Protein AF-A0A7J8DX02-F1 (afdb_monomer)

Nearest PDB structures (foldseek):
  1ya9-assembly1_A  TM=1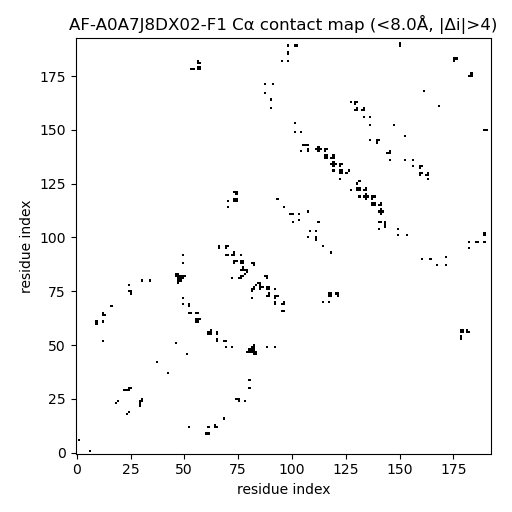.985E-01  e=1.695E+00  Mus musculus

pLDDT: mean 85.39, std 14.59, range [34.56, 98.38]

Sequence (193 aa):
MESDFEFEYLMALRLLNRLLAHMPLDKAENREKLEKLQAQLKWADFAGLQQLLLKGFTSVTTTDLTLQLFSVLTPVSKVAMVDPSQAIGFPLSVLCLLPQLIQHFESPNQFCKDVAERIAQVCLEEKNPKLANLAHVMTLYKTHSYTRDCATWVSVVCRYLHEAYADITLNMVTYLAEVSSAVKSQLYYSFQG

Solvent-accessible surface area (backbone atoms only — not comparable to full-atom values): 10616 Å² total; per-residue (Å²): 127,87,50,70,65,58,56,51,49,44,49,50,52,52,49,50,54,52,45,43,72,76,45,46,69,86,41,68,71,43,41,53,51,50,52,50,50,45,61,73,68,61,60,85,80,70,71,20,51,57,62,63,44,46,64,26,62,71,40,82,91,33,28,65,62,34,52,52,47,42,52,69,40,40,72,42,15,64,39,51,68,37,16,63,81,48,75,54,32,48,66,50,33,52,62,73,45,41,57,61,42,59,78,27,59,96,61,62,48,71,68,46,29,52,41,24,48,43,53,19,51,47,23,60,71,67,78,38,75,50,31,43,53,44,18,50,54,26,50,27,53,51,67,72,66,60,90,67,57,69,64,59,51,52,52,52,50,54,47,32,51,38,73,66,38,58,95,48,41,65,58,52,52,51,52,55,63,71,55,37,70,56,63,52,45,52,49,52,55,62,72,74,112

Secondary structure (DSSP, 8-state):
---HHHHHHHHHHHHHHHHHHHS-TTSHHHHHHHHHHHHHTT-TT---HHHHHGGGGG-HHHHHHHHHHHHHHGGGTTSTTT-TTSSSHHHHHHHHHHHHHHHTTTS--HHHHHHHHHHHHHHHHTT-HHHHHHHHHHHHHHTT---S-HHHHHHHHHHHHHHHSGGGHHHHHHHHHHH-HHHHHHHHHHTT-

Structure (mmCIF, N/CA/C/O backbone):
data_AF-A0A7J8DX02-F1
#
_entry.id   AF-A0A7J8DX02-F1
#
loop_
_atom_site.group_PDB
_atom_site.id
_atom_site.type_symbol
_atom_site.label_atom_id
_atom_site.label_alt_id
_atom_site.label_comp_id
_atom_site.label_asym_id
_atom_site.label_entity_id
_atom_site.label_seq_id
_atom_site.pdbx_PDB_ins_code
_atom_site.Cartn_x
_atom_site.Cartn_y
_atom_site.Cartn_z
_atom_site.occupancy
_atom_site.B_iso_or_equiv
_atom_site.auth_seq_id
_atom_site.auth_comp_id
_atom_site.auth_asym_id
_atom_site.auth_atom_id
_atom_site.pdbx_PDB_model_num
ATOM 1 N N . MET A 1 1 ? 11.126 22.422 19.554 1.00 47.59 1 MET A N 1
ATOM 2 C CA . MET A 1 1 ? 10.124 21.440 19.999 1.00 47.59 1 MET A CA 1
ATOM 3 C C . MET A 1 1 ? 9.832 20.556 18.804 1.00 47.59 1 MET A C 1
ATOM 5 O O . MET A 1 1 ? 9.061 20.972 17.951 1.00 47.59 1 MET A O 1
ATOM 9 N N . GLU A 1 2 ? 10.494 19.402 18.686 1.00 51.69 2 GLU A N 1
ATOM 10 C CA . GLU A 1 2 ? 9.849 18.260 18.017 1.00 51.69 2 GLU A CA 1
ATOM 11 C C . GLU A 1 2 ? 8.532 18.077 18.778 1.00 51.69 2 GLU A C 1
ATOM 13 O O . GLU A 1 2 ? 8.563 17.920 19.997 1.00 51.69 2 GLU A O 1
ATOM 18 N N . SER A 1 3 ? 7.393 18.359 18.141 1.00 60.03 3 SER A N 1
ATOM 19 C CA . SER A 1 3 ? 6.138 18.520 18.884 1.00 60.03 3 SER A CA 1
ATOM 20 C C . SER A 1 3 ? 5.769 17.197 19.551 1.00 60.03 3 SER A C 1
ATOM 22 O O . SER A 1 3 ? 5.875 16.164 18.891 1.00 60.03 3 SER A O 1
ATOM 24 N N . ASP A 1 4 ? 5.297 17.221 20.799 1.00 77.75 4 ASP A N 1
ATOM 25 C CA . ASP A 1 4 ? 4.891 16.022 21.553 1.00 77.75 4 ASP A CA 1
ATOM 26 C C . ASP A 1 4 ? 3.991 15.080 20.721 1.00 77.75 4 ASP A C 1
ATOM 28 O O . ASP A 1 4 ? 4.136 13.860 20.768 1.00 77.75 4 ASP A O 1
ATOM 32 N N . PHE A 1 5 ? 3.161 15.647 19.838 1.00 84.31 5 PHE A N 1
ATOM 33 C CA . PHE A 1 5 ? 2.306 14.918 18.898 1.00 84.31 5 PHE A CA 1
ATOM 34 C C . PHE A 1 5 ? 3.049 14.042 17.878 1.00 84.31 5 PHE A C 1
ATOM 36 O O . PHE A 1 5 ? 2.561 12.970 17.522 1.00 84.31 5 PHE A O 1
ATOM 43 N N . GLU A 1 6 ? 4.210 14.469 17.377 1.00 87.94 6 GLU A N 1
ATOM 44 C CA . GLU A 1 6 ? 5.004 13.684 16.422 1.00 87.94 6 GLU A CA 1
ATOM 45 C C . GLU A 1 6 ? 5.596 12.453 17.108 1.00 87.94 6 GLU A C 1
ATOM 47 O O . GLU A 1 6 ? 5.543 11.344 16.570 1.00 87.94 6 GLU A O 1
ATOM 52 N N . PHE A 1 7 ? 6.105 12.636 18.327 1.00 89.50 7 PHE A N 1
ATOM 53 C CA . PHE A 1 7 ? 6.628 11.541 19.130 1.00 89.50 7 PHE A CA 1
ATOM 54 C C . PHE A 1 7 ? 5.523 10.548 19.513 1.00 89.50 7 PHE A C 1
ATOM 56 O O . PHE A 1 7 ? 5.703 9.339 19.348 1.00 89.50 7 PHE A O 1
ATOM 63 N N . GLU A 1 8 ? 4.366 11.034 19.968 1.00 92.69 8 GLU A N 1
ATOM 64 C CA . GLU A 1 8 ? 3.193 10.201 20.256 1.00 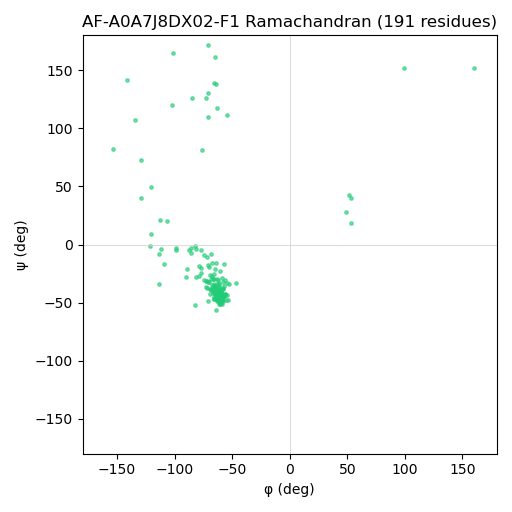92.69 8 GLU A CA 1
ATOM 65 C C . GLU A 1 8 ? 2.743 9.410 19.026 1.00 92.69 8 GLU A C 1
ATOM 67 O O . GLU A 1 8 ? 2.516 8.199 19.111 1.00 92.69 8 GLU A O 1
ATOM 72 N N . TYR A 1 9 ? 2.679 10.062 17.863 1.00 93.31 9 TYR A N 1
ATOM 73 C CA . TYR A 1 9 ? 2.331 9.402 16.612 1.00 93.31 9 TYR A CA 1
ATOM 74 C C . TYR A 1 9 ? 3.366 8.336 16.231 1.00 93.31 9 TYR A C 1
ATOM 76 O O . TYR A 1 9 ? 2.998 7.207 15.906 1.00 93.31 9 TYR A O 1
ATOM 84 N N . LEU A 1 10 ? 4.664 8.626 16.360 1.00 94.06 10 LEU A N 1
ATOM 85 C CA . LEU A 1 10 ? 5.722 7.639 16.144 1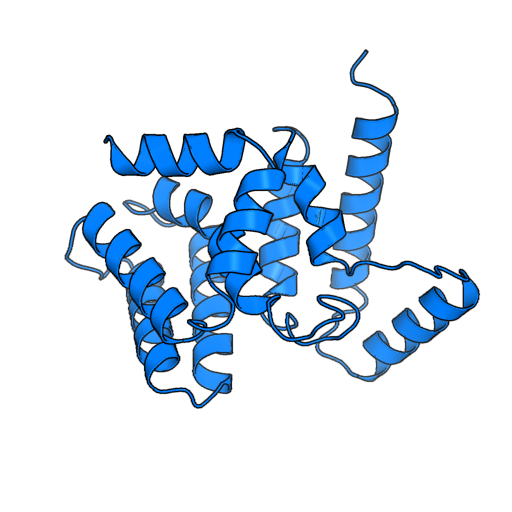.00 94.06 10 LEU A CA 1
ATOM 86 C C . LEU A 1 10 ? 5.595 6.443 17.101 1.00 94.06 10 LEU A C 1
ATOM 88 O O . LEU A 1 10 ? 5.783 5.295 16.685 1.00 94.06 10 LEU A O 1
ATOM 92 N N . MET A 1 11 ? 5.263 6.675 18.374 1.00 94.88 11 MET A N 1
ATOM 93 C CA . MET A 1 11 ? 5.009 5.591 19.328 1.00 94.88 11 MET A CA 1
ATOM 94 C C . MET A 1 11 ? 3.784 4.767 18.926 1.00 94.88 11 MET A C 1
ATOM 96 O O . MET A 1 11 ? 3.845 3.537 18.986 1.00 94.88 11 MET A O 1
ATOM 100 N N . ALA A 1 12 ? 2.715 5.408 18.451 1.00 94.44 12 ALA A N 1
ATOM 101 C CA . ALA A 1 12 ? 1.529 4.725 17.943 1.00 94.44 12 ALA A CA 1
ATOM 102 C C . ALA A 1 12 ? 1.855 3.850 16.721 1.00 94.44 12 ALA A C 1
ATOM 104 O O . ALA A 1 12 ? 1.452 2.686 16.681 1.00 94.44 12 ALA A O 1
ATOM 105 N N . LEU A 1 13 ? 2.660 4.346 15.775 1.00 95.50 13 LEU A N 1
ATOM 106 C CA . LEU A 1 13 ? 3.145 3.554 14.640 1.00 95.50 13 LEU A CA 1
ATOM 107 C C . LEU A 1 13 ? 3.963 2.340 15.102 1.00 95.50 13 LEU A C 1
ATOM 109 O O . LEU A 1 13 ? 3.771 1.230 14.603 1.00 95.50 13 LEU A O 1
ATOM 113 N N . ARG A 1 14 ? 4.864 2.518 16.078 1.00 95.56 14 ARG A N 1
ATOM 114 C CA . ARG A 1 14 ? 5.688 1.418 16.619 1.00 95.56 14 ARG A CA 1
ATOM 115 C C . ARG A 1 14 ? 4.832 0.370 17.314 1.00 95.56 14 ARG A C 1
ATOM 117 O O . ARG A 1 14 ? 5.084 -0.826 17.150 1.00 95.56 14 ARG A O 1
ATOM 124 N N . LEU A 1 15 ? 3.833 0.811 18.074 1.00 95.12 15 LEU A N 1
ATOM 125 C CA . LEU A 1 15 ? 2.876 -0.071 18.726 1.00 95.12 15 LEU A CA 1
ATOM 126 C C . LEU A 1 15 ? 2.076 -0.858 17.689 1.00 95.12 15 LEU A C 1
ATOM 128 O O . LEU A 1 15 ? 2.004 -2.078 17.800 1.00 95.12 15 LEU A O 1
ATOM 132 N N . LEU A 1 16 ? 1.547 -0.189 16.661 1.00 94.44 16 LEU A N 1
ATOM 133 C CA . LEU A 1 16 ? 0.801 -0.835 15.583 1.00 94.44 16 LEU A CA 1
ATOM 134 C C . LEU A 1 16 ? 1.662 -1.860 14.839 1.00 94.44 16 LEU A C 1
ATOM 136 O O . LEU A 1 16 ? 1.211 -2.976 14.601 1.00 94.44 16 LEU A O 1
ATOM 140 N N . ASN A 1 17 ? 2.916 -1.528 14.532 1.00 93.94 17 ASN A N 1
ATOM 141 C CA . ASN A 1 17 ? 3.825 -2.455 13.859 1.00 93.94 17 ASN A CA 1
ATOM 142 C C . ASN A 1 17 ? 4.059 -3.726 14.692 1.00 93.94 17 ASN A C 1
ATOM 144 O O . ASN A 1 17 ? 3.956 -4.843 14.185 1.00 93.94 17 ASN A O 1
ATOM 148 N N . ARG A 1 18 ? 4.291 -3.574 16.004 1.00 94.31 18 ARG A N 1
ATOM 149 C CA . ARG A 1 18 ? 4.405 -4.718 16.926 1.00 94.31 18 ARG A CA 1
ATOM 150 C C . ARG A 1 18 ? 3.098 -5.501 17.032 1.00 94.31 18 ARG A C 1
ATOM 152 O O . ARG A 1 18 ? 3.126 -6.728 17.050 1.00 94.31 18 ARG A O 1
ATOM 159 N N . LEU A 1 19 ? 1.963 -4.809 17.083 1.00 92.38 19 LEU A N 1
ATOM 160 C CA . LEU A 1 19 ? 0.643 -5.426 17.155 1.00 92.38 19 LEU A CA 1
ATOM 161 C C . LEU A 1 19 ? 0.395 -6.326 15.943 1.00 92.38 19 LEU A C 1
ATOM 163 O O . LEU A 1 19 ? 0.015 -7.477 16.121 1.00 92.38 19 LEU A O 1
ATOM 167 N N . LEU A 1 20 ? 0.670 -5.835 14.732 1.00 91.44 20 LEU A N 1
ATOM 168 C CA . LEU A 1 20 ? 0.497 -6.588 13.487 1.00 91.44 20 LEU A CA 1
ATOM 169 C C . LEU A 1 20 ? 1.468 -7.771 13.373 1.00 91.44 20 LEU A C 1
ATOM 171 O O . LEU A 1 20 ? 1.109 -8.792 12.791 1.00 91.44 20 LEU A O 1
ATOM 175 N N . ALA A 1 21 ? 2.662 -7.678 13.967 1.00 91.38 21 ALA A N 1
ATOM 176 C CA . ALA A 1 21 ? 3.594 -8.802 14.042 1.00 91.38 21 ALA A CA 1
ATOM 177 C C . ALA A 1 21 ? 3.073 -9.946 14.937 1.00 91.38 21 ALA A C 1
ATOM 179 O O . ALA A 1 21 ? 3.306 -11.117 14.640 1.00 91.38 21 ALA A O 1
ATOM 180 N N . HIS A 1 22 ? 2.348 -9.627 16.015 1.00 90.50 22 HIS A N 1
ATOM 181 C CA . HIS A 1 22 ? 1.770 -10.624 16.927 1.00 90.50 22 HIS A CA 1
ATOM 182 C C . HIS A 1 22 ? 0.351 -11.067 16.538 1.00 90.50 22 HIS A C 1
ATOM 184 O O . HIS A 1 22 ? -0.046 -12.195 16.831 1.00 90.50 22 HIS A O 1
ATOM 190 N N . MET A 1 23 ? -0.411 -10.198 15.876 1.00 89.44 23 MET A N 1
ATOM 191 C CA . MET A 1 23 ? -1.784 -10.427 15.430 1.00 89.44 23 MET A CA 1
ATOM 192 C C . MET A 1 23 ? -1.926 -10.072 13.945 1.00 89.44 23 MET A C 1
ATOM 194 O O . MET A 1 23 ? -2.531 -9.053 13.605 1.00 89.44 23 MET A O 1
ATOM 198 N N . PRO A 1 24 ? -1.375 -10.899 13.042 1.00 89.19 24 PRO A N 1
ATOM 199 C CA . PRO A 1 24 ? -1.462 -10.635 11.614 1.00 89.19 24 PRO A CA 1
ATOM 200 C C . PRO A 1 24 ? -2.923 -10.722 11.143 1.00 89.19 24 PRO A C 1
ATOM 202 O O . PRO A 1 24 ? -3.696 -11.569 11.605 1.00 89.19 24 PRO A O 1
ATOM 205 N N . LEU A 1 25 ? -3.311 -9.797 10.260 1.00 88.50 25 LEU A N 1
ATOM 206 C CA . LEU A 1 25 ? -4.702 -9.601 9.820 1.00 88.50 25 LEU A CA 1
ATOM 207 C C . LEU A 1 25 ? -5.149 -10.578 8.726 1.00 88.50 25 LEU A C 1
ATOM 209 O O . LEU A 1 25 ? -6.313 -10.568 8.328 1.00 88.50 25 LEU A O 1
ATOM 213 N N . ASP A 1 26 ? -4.251 -11.427 8.240 1.00 86.25 26 ASP A N 1
ATOM 214 C CA . ASP A 1 26 ? -4.547 -12.527 7.319 1.00 86.25 26 ASP A CA 1
ATOM 215 C C . ASP A 1 26 ? -5.437 -13.596 7.985 1.00 86.25 26 ASP A C 1
ATOM 217 O O . ASP A 1 26 ? -6.295 -14.202 7.334 1.00 86.25 26 ASP A O 1
ATOM 221 N N . LYS A 1 27 ? -5.332 -13.753 9.309 1.00 88.88 27 LYS A N 1
ATOM 222 C CA . LYS A 1 27 ? -6.149 -14.667 10.118 1.00 88.88 27 LYS A CA 1
ATOM 223 C C . LYS A 1 27 ? -7.481 -14.038 10.535 1.00 88.88 27 LYS A C 1
ATOM 225 O O . LYS A 1 27 ? -7.510 -12.998 11.189 1.00 88.88 27 LYS A O 1
ATOM 230 N N . ALA A 1 28 ? -8.588 -14.727 10.243 1.00 87.44 28 ALA A N 1
ATOM 231 C CA . ALA A 1 28 ? -9.944 -14.288 10.600 1.00 87.44 28 ALA A CA 1
ATOM 232 C C . ALA A 1 28 ? -10.127 -14.027 12.103 1.00 87.44 28 ALA A C 1
ATOM 234 O O . ALA A 1 28 ? -10.659 -12.990 12.481 1.00 87.44 28 ALA A O 1
ATOM 235 N N . GLU A 1 29 ? -9.596 -14.910 12.953 1.00 89.88 29 GLU A N 1
ATOM 236 C CA . GLU A 1 29 ? -9.684 -14.780 14.414 1.00 89.88 29 GLU A CA 1
ATOM 237 C C . GLU A 1 29 ? -9.067 -13.465 14.929 1.00 89.88 29 GLU A C 1
ATOM 239 O O . GLU A 1 29 ? -9.596 -12.831 15.841 1.00 89.88 29 GLU A O 1
ATOM 244 N N . ASN A 1 30 ? -7.956 -13.024 14.329 1.00 91.12 30 ASN A N 1
ATOM 245 C CA . ASN A 1 30 ? -7.297 -11.776 14.710 1.00 91.12 30 ASN A CA 1
ATOM 246 C C . ASN A 1 30 ? -8.104 -10.553 14.265 1.00 91.12 30 ASN A C 1
ATOM 248 O O . ASN A 1 30 ? -8.182 -9.576 15.010 1.00 91.12 30 ASN A O 1
ATOM 252 N N . ARG A 1 31 ? -8.738 -10.622 13.085 1.00 88.00 31 ARG A N 1
ATOM 253 C CA . ARG A 1 31 ? -9.642 -9.568 12.601 1.00 88.00 31 ARG A CA 1
ATOM 254 C C . ARG A 1 31 ? -10.824 -9.388 13.549 1.00 88.00 31 ARG A C 1
ATOM 256 O O . ARG A 1 31 ? -11.045 -8.278 14.017 1.00 88.00 31 ARG A O 1
ATOM 263 N N . GLU A 1 32 ? -11.485 -10.477 13.938 1.00 88.12 32 GLU A N 1
ATOM 264 C CA . GLU A 1 32 ? -12.611 -10.424 14.882 1.00 88.12 32 GLU A CA 1
ATOM 265 C C . GLU A 1 32 ? -12.213 -9.852 16.250 1.00 88.12 32 GLU A C 1
ATOM 267 O O . GLU A 1 32 ? -12.970 -9.095 16.862 1.00 88.12 32 GLU A O 1
ATOM 272 N N . LYS A 1 33 ? -11.023 -10.203 16.761 1.00 87.94 33 LYS A N 1
ATOM 273 C CA . LYS A 1 33 ? -10.507 -9.636 18.020 1.00 87.94 33 LYS A CA 1
ATOM 274 C C . LYS A 1 33 ? -10.329 -8.125 17.915 1.00 87.94 33 LYS A C 1
ATOM 276 O O . LYS A 1 33 ? -10.708 -7.408 18.838 1.00 87.94 33 LYS A O 1
ATOM 281 N N . LEU A 1 34 ? -9.774 -7.645 16.806 1.00 85.38 34 LEU A N 1
ATOM 282 C CA . LEU A 1 34 ? -9.531 -6.220 16.602 1.00 85.38 34 LEU A CA 1
ATOM 283 C C . LEU A 1 34 ? -10.823 -5.439 16.343 1.00 85.38 34 LEU A C 1
ATOM 285 O O . LEU A 1 34 ? -10.983 -4.357 16.901 1.00 85.38 34 LEU A O 1
ATOM 289 N N . GLU A 1 35 ? -11.785 -6.012 15.624 1.00 84.62 35 GLU A N 1
ATOM 290 C CA . GLU A 1 35 ? -13.126 -5.434 15.456 1.00 84.62 35 GLU A CA 1
ATOM 291 C C . GLU A 1 35 ? -13.862 -5.313 16.801 1.00 84.62 35 GLU A C 1
ATOM 293 O O . GLU A 1 35 ? -14.444 -4.271 17.109 1.00 84.62 35 GLU A O 1
ATOM 298 N N . LYS A 1 36 ? -13.778 -6.337 17.663 1.00 86.88 36 LYS A N 1
ATOM 299 C CA . LYS A 1 36 ? -14.324 -6.271 19.031 1.00 86.88 36 LYS A CA 1
ATOM 300 C C . LYS A 1 36 ? -13.655 -5.177 19.860 1.00 86.88 36 LYS A C 1
ATOM 302 O O . LYS A 1 36 ? -14.351 -4.455 20.572 1.00 86.88 36 LYS A O 1
ATOM 307 N N . LEU A 1 37 ? -12.331 -5.038 19.769 1.00 86.25 37 LEU A N 1
ATOM 308 C CA . LEU A 1 37 ? -11.599 -3.966 20.449 1.00 86.25 37 LEU A CA 1
ATOM 309 C C . LEU A 1 37 ? -12.023 -2.587 19.934 1.00 86.25 37 LEU A C 1
ATOM 311 O O . LEU A 1 37 ? -12.320 -1.708 20.738 1.00 86.25 37 LEU A O 1
ATOM 315 N N . GLN A 1 38 ? -12.132 -2.403 18.618 1.00 83.25 38 GLN A N 1
ATOM 316 C CA . GLN A 1 38 ? -12.618 -1.160 18.014 1.00 83.25 38 GLN A CA 1
ATOM 317 C C . GLN A 1 38 ? -14.026 -0.803 18.517 1.00 83.25 38 GLN A C 1
ATOM 319 O O . GLN A 1 38 ? -14.275 0.345 18.897 1.00 83.25 38 GLN A O 1
ATOM 324 N N . ALA A 1 39 ? -14.932 -1.784 18.583 1.00 84.88 39 ALA A N 1
ATOM 325 C CA . ALA A 1 39 ? -16.283 -1.593 19.104 1.00 84.88 39 ALA A CA 1
ATOM 326 C C . ALA A 1 39 ? -16.284 -1.206 20.596 1.00 84.88 39 ALA A C 1
ATOM 328 O O . ALA A 1 39 ? -17.028 -0.312 21.003 1.00 84.88 39 ALA A O 1
ATOM 329 N N . GLN A 1 40 ? -15.422 -1.825 21.411 1.00 88.12 40 GLN A N 1
ATOM 330 C CA . GLN A 1 40 ? -15.266 -1.491 22.834 1.00 88.12 40 GLN A CA 1
ATOM 331 C C . GLN A 1 40 ? -14.708 -0.080 23.051 1.00 88.12 40 GLN A C 1
ATOM 333 O O . GLN A 1 40 ? -15.132 0.609 23.980 1.00 88.12 40 GLN A O 1
ATOM 338 N N . LEU A 1 41 ? -13.803 0.364 22.177 1.00 85.75 41 LEU A N 1
ATOM 339 C CA . LEU A 1 41 ? -13.243 1.717 22.188 1.00 85.75 41 LEU A CA 1
ATOM 340 C C . LEU A 1 41 ? -14.251 2.789 21.741 1.00 85.75 41 LEU A C 1
ATOM 342 O O . LEU A 1 41 ? -13.979 3.973 21.919 1.00 85.75 41 LEU A O 1
ATOM 346 N N . LYS A 1 42 ? -15.410 2.396 21.187 1.00 83.50 42 LYS A N 1
ATOM 347 C CA . LYS A 1 42 ? -16.449 3.300 20.660 1.00 83.50 42 LYS A CA 1
ATOM 348 C C . LYS A 1 42 ? -15.898 4.304 19.643 1.00 83.50 42 LYS A C 1
ATOM 350 O O . LYS A 1 42 ? -16.286 5.472 19.631 1.00 83.50 42 LYS A O 1
ATOM 355 N N . TRP A 1 43 ? -14.994 3.848 18.780 1.00 82.25 43 TRP A N 1
ATOM 356 C CA . TRP A 1 43 ? -14.398 4.683 17.741 1.00 82.25 43 TRP A CA 1
ATOM 357 C C . TRP A 1 43 ? -15.394 4.889 16.587 1.00 82.25 43 TRP A C 1
ATOM 359 O O . TRP A 1 43 ? -15.350 4.179 15.585 1.00 82.25 43 TRP A O 1
ATOM 369 N N . ALA A 1 44 ? -16.322 5.834 16.769 1.00 71.88 44 ALA A N 1
ATOM 370 C CA . ALA A 1 44 ? -17.478 6.039 15.889 1.00 71.88 44 ALA A CA 1
ATOM 371 C C . ALA A 1 44 ? -17.105 6.411 14.440 1.00 71.88 44 ALA A C 1
ATOM 373 O O . ALA A 1 44 ? -17.795 5.987 13.521 1.00 71.88 44 ALA A O 1
ATOM 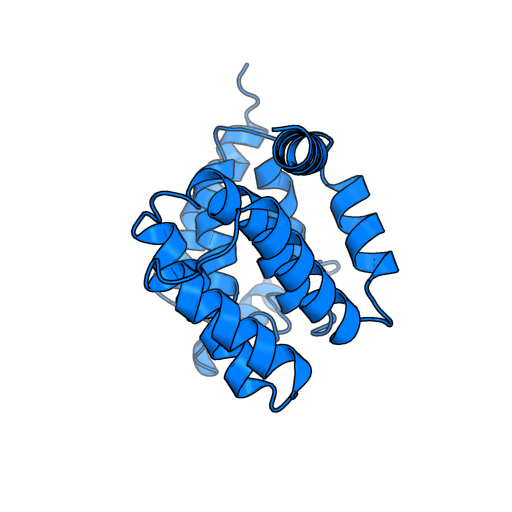374 N N . ASP A 1 45 ? -15.976 7.101 14.240 1.00 82.00 45 ASP A N 1
ATOM 375 C CA . ASP A 1 45 ? -15.518 7.594 12.931 1.00 82.00 45 ASP A CA 1
ATOM 376 C C . ASP A 1 45 ? -14.145 7.022 12.547 1.00 82.00 45 ASP A C 1
ATOM 378 O O . ASP A 1 45 ? -13.195 7.739 12.216 1.00 82.00 45 ASP A O 1
ATOM 382 N N . PHE A 1 46 ? -13.988 5.705 12.662 1.00 86.38 46 PHE A N 1
ATOM 383 C CA . PHE A 1 46 ? -12.744 5.054 12.268 1.00 86.38 46 PHE A CA 1
ATOM 384 C C . PHE A 1 46 ? -12.579 5.051 10.740 1.00 86.38 46 PHE A C 1
ATOM 386 O O . PHE A 1 46 ? -13.255 4.314 10.027 1.00 86.38 46 PHE A O 1
ATOM 393 N N . ALA A 1 47 ? -11.635 5.851 10.244 1.00 85.69 47 ALA A N 1
ATOM 394 C CA . ALA A 1 47 ? -11.369 6.015 8.813 1.00 85.69 47 ALA A CA 1
ATOM 395 C C . ALA A 1 47 ? -10.586 4.853 8.162 1.00 85.69 47 ALA A C 1
ATOM 397 O O . ALA A 1 47 ? -10.377 4.868 6.951 1.00 85.69 47 ALA A O 1
ATOM 398 N N . GLY A 1 48 ? -10.137 3.859 8.938 1.00 90.50 48 GLY A N 1
ATOM 399 C CA . GLY A 1 48 ? -9.248 2.794 8.462 1.00 90.50 48 GLY A CA 1
ATOM 400 C C . GLY A 1 48 ? -7.783 3.020 8.821 1.00 90.50 48 GLY A C 1
ATOM 401 O O . GLY A 1 48 ? -7.321 4.158 8.943 1.00 90.50 48 GLY A O 1
ATOM 402 N N . LEU A 1 49 ? -7.023 1.930 8.962 1.00 92.06 49 LEU A N 1
ATOM 403 C CA . LEU A 1 49 ? -5.592 2.009 9.273 1.00 92.06 49 LEU A CA 1
ATOM 404 C C . LEU A 1 49 ? -4.820 2.776 8.197 1.00 92.06 49 LEU A C 1
ATOM 406 O O . LEU A 1 49 ? -4.020 3.640 8.542 1.00 92.06 49 LEU A O 1
ATOM 410 N N . GLN A 1 50 ? -5.064 2.512 6.910 1.00 91.06 50 GLN A N 1
ATOM 411 C CA . GLN A 1 50 ? -4.310 3.175 5.842 1.00 91.06 50 GLN A CA 1
ATOM 412 C C . GLN A 1 50 ? -4.515 4.689 5.850 1.00 91.06 50 GLN A C 1
ATOM 414 O O . GLN A 1 50 ? -3.536 5.418 5.753 1.00 91.06 50 GLN A O 1
ATOM 419 N N . GLN A 1 51 ? -5.749 5.162 6.045 1.00 88.69 51 GLN A N 1
ATOM 420 C CA . GLN A 1 51 ? -6.046 6.596 6.119 1.00 88.69 51 GLN A CA 1
ATOM 421 C C . GLN A 1 51 ? -5.327 7.274 7.290 1.00 88.69 51 GLN A C 1
ATOM 423 O O . GLN A 1 51 ? -4.763 8.356 7.135 1.00 88.69 51 GLN A O 1
ATOM 428 N N . LEU A 1 52 ? -5.280 6.621 8.455 1.00 90.56 52 LEU A N 1
ATOM 429 C CA . LEU A 1 52 ? -4.542 7.141 9.608 1.00 90.56 52 LEU A CA 1
ATOM 430 C C . LEU A 1 52 ? -3.035 7.210 9.336 1.00 90.56 52 LEU A C 1
ATOM 432 O O . LEU A 1 52 ? -2.402 8.199 9.703 1.00 90.56 52 LEU A O 1
ATOM 436 N N . LEU A 1 53 ? -2.484 6.195 8.661 1.00 92.50 53 LEU A N 1
ATOM 437 C CA . LEU A 1 53 ? -1.058 6.091 8.351 1.00 92.50 53 LEU A CA 1
ATOM 438 C C . LEU A 1 53 ? -0.557 7.163 7.384 1.00 92.50 53 LEU A C 1
ATOM 440 O O . LEU A 1 53 ? 0.622 7.504 7.441 1.00 92.50 53 LEU A O 1
ATOM 444 N N . LEU A 1 54 ? -1.419 7.728 6.535 1.00 89.38 54 LEU A N 1
ATOM 445 C CA . LEU A 1 54 ? -1.025 8.748 5.555 1.00 89.38 54 LEU A CA 1
ATOM 446 C C . LEU A 1 54 ? -0.354 9.967 6.205 1.00 89.38 54 LEU A C 1
ATOM 448 O O . LEU A 1 54 ? 0.560 10.549 5.622 1.00 89.38 54 LEU A O 1
ATOM 452 N N . LYS A 1 55 ? -0.724 10.299 7.449 1.00 87.81 55 LYS A N 1
ATOM 453 C CA . LYS A 1 55 ? -0.073 11.363 8.231 1.00 87.81 55 LYS A CA 1
ATOM 454 C C . LYS A 1 55 ? 1.413 11.101 8.480 1.00 87.81 55 LYS A C 1
ATOM 456 O O . LYS A 1 55 ? 2.163 12.041 8.690 1.00 87.81 55 LYS A O 1
ATOM 461 N N . GLY A 1 56 ? 1.861 9.851 8.426 1.00 89.00 56 GLY A N 1
ATOM 462 C CA . GLY A 1 56 ? 3.265 9.496 8.617 1.00 89.00 56 GLY A CA 1
ATOM 463 C C . GLY A 1 56 ? 4.174 9.833 7.438 1.00 89.00 56 GLY A C 1
ATOM 464 O O . GLY A 1 56 ? 5.389 9.773 7.579 1.00 89.00 56 GLY A O 1
ATOM 465 N N . PHE A 1 57 ? 3.616 10.243 6.297 1.00 87.69 57 PHE A N 1
ATOM 466 C CA . PHE A 1 57 ? 4.396 10.771 5.174 1.00 87.69 57 PHE A CA 1
ATOM 467 C C . PHE A 1 57 ? 4.688 12.273 5.286 1.00 87.69 57 PHE A C 1
ATOM 469 O O . PHE A 1 57 ? 5.369 12.831 4.427 1.00 87.69 57 PHE A O 1
ATOM 476 N N . THR A 1 58 ? 4.183 12.962 6.317 1.00 84.88 58 THR A N 1
ATOM 477 C CA . THR A 1 58 ? 4.436 14.401 6.506 1.00 84.88 58 THR A CA 1
ATOM 478 C C . THR A 1 58 ? 5.737 14.693 7.250 1.00 84.88 58 THR A C 1
ATOM 480 O O . THR A 1 58 ? 6.132 15.855 7.331 1.00 84.88 58 THR A O 1
ATOM 483 N N . SER A 1 59 ? 6.420 13.664 7.765 1.00 85.06 59 SER A N 1
ATOM 484 C CA . SER A 1 59 ? 7.701 13.802 8.452 1.00 85.06 59 SER A CA 1
ATOM 485 C C . SER A 1 59 ? 8.668 12.669 8.122 1.00 85.06 59 SER A C 1
ATOM 487 O O . SER A 1 59 ? 8.300 11.494 8.064 1.00 85.06 59 SER A O 1
ATOM 489 N N . VAL A 1 60 ? 9.946 13.018 7.985 1.00 86.12 60 VAL A N 1
ATOM 490 C CA . VAL A 1 60 ? 11.043 12.069 7.749 1.00 86.12 60 VAL A CA 1
ATOM 491 C C . VAL A 1 60 ? 11.174 11.069 8.905 1.00 86.12 60 VAL A C 1
ATOM 493 O O . VAL A 1 60 ? 11.484 9.905 8.674 1.00 86.12 60 VAL A O 1
ATOM 496 N N . THR A 1 61 ? 10.876 11.480 10.143 1.00 88.88 61 THR A N 1
ATOM 497 C CA . THR A 1 61 ? 11.013 10.632 11.344 1.00 88.88 61 THR A CA 1
ATOM 498 C C . THR A 1 61 ? 10.026 9.461 11.369 1.00 88.88 61 THR A C 1
ATOM 500 O O . THR A 1 61 ? 10.295 8.425 11.982 1.00 88.88 61 THR A O 1
ATOM 503 N N . THR A 1 62 ? 8.876 9.615 10.708 1.00 92.38 62 THR A N 1
ATOM 504 C CA . THR A 1 62 ? 7.773 8.643 10.707 1.00 92.38 62 THR A CA 1
ATOM 505 C C . THR A 1 62 ? 7.613 7.929 9.366 1.00 92.38 62 THR A C 1
ATOM 507 O O . THR A 1 62 ? 7.015 6.848 9.327 1.00 92.38 62 THR A O 1
ATOM 510 N N . THR A 1 63 ? 8.199 8.464 8.290 1.00 91.25 63 THR A N 1
ATOM 511 C CA . THR A 1 63 ? 8.069 7.943 6.920 1.00 91.25 63 THR A CA 1
ATOM 512 C C . THR A 1 63 ? 8.527 6.489 6.798 1.00 91.25 63 THR A C 1
ATOM 514 O O . THR A 1 63 ? 7.769 5.667 6.287 1.00 91.25 63 THR A O 1
ATOM 517 N N . ASP A 1 64 ? 9.700 6.122 7.322 1.00 93.06 64 ASP A N 1
ATOM 518 C CA . ASP A 1 64 ? 10.232 4.754 7.181 1.00 93.06 64 ASP A CA 1
ATOM 519 C C . ASP A 1 64 ? 9.307 3.698 7.798 1.00 93.06 64 ASP A C 1
ATOM 521 O O . ASP A 1 64 ? 9.011 2.663 7.198 1.00 93.06 64 ASP A O 1
ATOM 525 N N . LEU A 1 65 ? 8.803 3.971 9.003 1.00 95.38 65 LEU A N 1
ATOM 526 C CA . LEU A 1 65 ? 7.897 3.057 9.692 1.00 95.38 65 LEU A CA 1
ATOM 527 C C . LEU A 1 65 ? 6.516 3.023 9.025 1.00 95.38 65 LEU A C 1
ATOM 529 O O . LEU A 1 65 ? 5.867 1.979 8.988 1.00 95.38 65 LEU A O 1
ATOM 533 N N . THR A 1 66 ? 6.091 4.147 8.454 1.00 95.88 66 THR A N 1
ATOM 534 C CA . THR A 1 66 ? 4.861 4.242 7.665 1.00 95.88 66 THR A CA 1
ATOM 535 C C . THR A 1 66 ? 4.959 3.386 6.403 1.00 95.88 66 THR A C 1
ATOM 537 O O . THR A 1 66 ? 4.066 2.578 6.153 1.00 95.88 66 THR A O 1
ATOM 540 N N . LEU A 1 67 ? 6.072 3.459 5.664 1.00 95.12 67 LEU A N 1
ATOM 541 C CA . LEU A 1 67 ? 6.347 2.596 4.509 1.00 95.12 67 LEU A CA 1
ATOM 542 C C . LEU A 1 67 ? 6.315 1.109 4.893 1.00 95.12 67 LEU A C 1
ATOM 544 O O . LEU A 1 67 ? 5.698 0.301 4.195 1.00 95.12 67 LEU A O 1
ATOM 548 N N . GLN A 1 68 ? 6.924 0.738 6.023 1.00 96.19 68 GLN A N 1
ATOM 549 C CA . GLN A 1 68 ? 6.876 -0.639 6.527 1.00 96.19 68 GLN A CA 1
ATOM 550 C C . GLN A 1 68 ? 5.445 -1.106 6.805 1.00 96.19 68 GLN A C 1
ATOM 552 O O . GLN A 1 68 ? 5.063 -2.200 6.388 1.00 96.19 68 GLN A O 1
ATOM 557 N N . LEU A 1 69 ? 4.636 -0.272 7.457 1.00 96.50 69 LEU A N 1
ATOM 558 C CA . LEU A 1 69 ? 3.241 -0.587 7.753 1.00 96.50 69 LEU A CA 1
ATOM 559 C C . LEU A 1 69 ? 2.402 -0.716 6.477 1.00 96.50 69 LEU A C 1
ATOM 561 O O . LEU A 1 69 ? 1.649 -1.680 6.354 1.00 96.50 69 LEU A O 1
ATOM 565 N N . PHE A 1 70 ? 2.576 0.168 5.491 1.00 95.56 70 PHE A N 1
ATOM 566 C CA . PHE A 1 70 ? 1.917 0.033 4.186 1.00 95.56 70 PHE A CA 1
ATOM 567 C C . PHE A 1 70 ? 2.314 -1.264 3.470 1.00 95.56 70 PHE A C 1
ATOM 569 O O . PHE A 1 70 ? 1.447 -1.957 2.933 1.00 95.56 70 PHE A O 1
ATOM 576 N N . SER A 1 71 ? 3.593 -1.651 3.513 1.00 96.06 71 SER A N 1
ATOM 577 C CA . SER A 1 71 ? 4.056 -2.940 2.978 1.00 96.06 71 SER A CA 1
ATOM 578 C C . SER A 1 71 ? 3.368 -4.122 3.674 1.00 96.06 71 SER A C 1
ATOM 580 O O . SER A 1 71 ? 2.819 -5.008 3.014 1.00 96.06 71 SER A O 1
ATOM 582 N N . VAL A 1 72 ? 3.307 -4.114 5.011 1.00 95.00 72 VAL A N 1
ATOM 583 C CA . VAL A 1 72 ? 2.653 -5.171 5.804 1.00 95.00 72 VAL A CA 1
ATOM 584 C C . VAL A 1 72 ? 1.152 -5.256 5.538 1.00 95.00 72 VAL A C 1
ATOM 586 O O . VAL A 1 72 ? 0.617 -6.360 5.456 1.00 95.00 72 VAL A O 1
ATOM 589 N N . LEU A 1 73 ? 0.486 -4.117 5.366 1.00 95.12 73 LEU A N 1
ATOM 590 C CA . LEU A 1 73 ? -0.955 -4.036 5.136 1.00 95.12 73 LEU A CA 1
ATOM 591 C C . LEU A 1 73 ? -1.373 -4.344 3.692 1.00 95.12 73 LEU A C 1
ATOM 593 O O . LEU A 1 73 ? -2.533 -4.671 3.462 1.00 95.12 73 LEU A O 1
ATOM 597 N N . THR A 1 74 ? -0.458 -4.281 2.722 1.00 95.44 74 THR A N 1
ATOM 598 C CA . THR A 1 74 ? -0.777 -4.470 1.293 1.00 95.44 74 THR A CA 1
ATOM 599 C C . THR A 1 74 ? -1.518 -5.789 0.997 1.00 95.44 74 THR A C 1
ATOM 601 O O . THR A 1 74 ? -2.574 -5.721 0.362 1.00 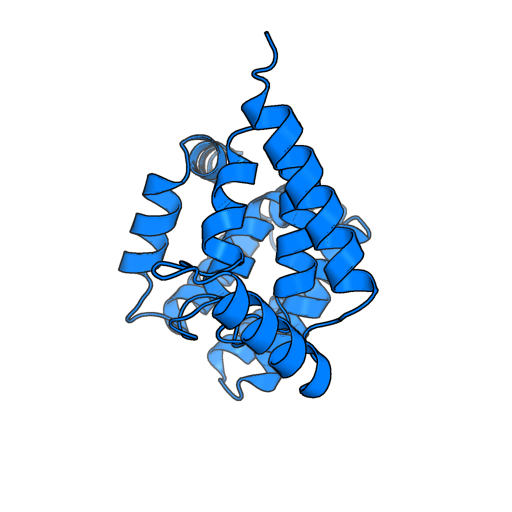95.44 74 THR A O 1
ATOM 604 N N . PRO A 1 75 ? -1.078 -6.964 1.502 1.00 94.12 75 PRO A N 1
ATOM 605 C CA . PRO A 1 75 ? -1.779 -8.238 1.289 1.00 94.12 75 PRO A CA 1
ATOM 606 C C . PRO A 1 75 ? -3.174 -8.318 1.920 1.00 94.12 75 PRO A C 1
ATOM 608 O O . PRO A 1 75 ? -3.998 -9.128 1.517 1.00 94.12 75 PRO A O 1
ATOM 611 N N . VAL A 1 76 ? -3.449 -7.481 2.918 1.00 93.50 76 VAL A N 1
ATOM 612 C CA . VAL A 1 76 ? -4.708 -7.462 3.682 1.00 93.50 76 VAL A CA 1
ATOM 613 C C . VAL A 1 76 ? -5.505 -6.184 3.420 1.00 93.50 76 VAL A C 1
ATOM 615 O O . VAL A 1 76 ? -6.374 -5.809 4.201 1.00 93.50 76 VAL A O 1
ATOM 618 N N . SER A 1 77 ? -5.230 -5.514 2.304 1.00 91.25 77 SER A N 1
ATOM 619 C CA . SER A 1 77 ? -5.808 -4.214 1.950 1.00 91.25 77 SER A CA 1
ATOM 620 C C . SER A 1 77 ? -7.327 -4.220 1.738 1.00 91.25 77 SER A C 1
ATOM 622 O O . SER A 1 77 ? -7.947 -3.165 1.780 1.00 91.25 77 SER A O 1
ATOM 624 N N . LYS A 1 78 ? -7.941 -5.399 1.570 1.00 87.94 78 LYS A N 1
ATOM 625 C CA . LYS A 1 78 ? -9.401 -5.589 1.507 1.00 87.94 78 LYS A CA 1
ATOM 626 C C . LYS A 1 78 ? -10.076 -5.797 2.863 1.00 87.94 78 LYS A C 1
ATOM 628 O O . LYS A 1 78 ? -11.293 -5.934 2.933 1.00 87.94 78 LYS A O 1
ATOM 633 N N . VAL A 1 79 ? -9.313 -5.878 3.950 1.00 90.75 79 VAL A N 1
ATOM 634 C CA . VAL A 1 79 ? -9.885 -6.001 5.293 1.00 90.75 79 VAL A CA 1
ATOM 635 C C . VAL A 1 79 ? -10.529 -4.668 5.676 1.00 90.75 79 VAL A C 1
ATOM 637 O O . VAL A 1 79 ? -9.871 -3.636 5.596 1.00 90.75 79 VAL A O 1
ATOM 640 N N . ALA A 1 80 ? -11.780 -4.690 6.155 1.00 87.75 80 ALA A N 1
ATOM 641 C CA . ALA A 1 80 ? -12.540 -3.489 6.533 1.00 87.75 80 ALA A CA 1
ATOM 642 C C . ALA A 1 80 ? -11.794 -2.575 7.521 1.00 87.75 80 ALA A C 1
ATOM 644 O O . ALA A 1 80 ? -11.899 -1.356 7.470 1.00 87.75 80 ALA A O 1
ATOM 645 N N . MET A 1 81 ? -11.004 -3.161 8.422 1.00 88.56 81 MET A N 1
ATOM 646 C CA . MET A 1 81 ? -10.190 -2.391 9.361 1.00 88.56 81 MET A CA 1
ATOM 647 C C . MET A 1 81 ? -9.024 -1.645 8.684 1.00 88.56 81 MET A C 1
ATOM 649 O O . MET A 1 81 ? -8.549 -0.628 9.186 1.00 88.56 81 MET A O 1
ATOM 653 N N . VAL A 1 82 ? -8.536 -2.146 7.551 1.00 91.31 82 VAL A N 1
ATOM 654 C CA . VAL A 1 82 ? -7.460 -1.519 6.773 1.00 91.31 82 VAL A CA 1
ATOM 655 C C . VAL A 1 82 ? -8.030 -0.412 5.892 1.00 91.31 82 VAL A C 1
ATOM 657 O O . VAL A 1 82 ? -7.573 0.729 5.987 1.00 91.31 82 VAL A O 1
ATOM 660 N N . ASP A 1 83 ? -9.063 -0.751 5.122 1.00 89.56 83 ASP A N 1
ATOM 661 C CA . ASP A 1 83 ? -9.866 0.152 4.300 1.00 89.56 83 ASP A CA 1
ATOM 662 C C . ASP A 1 83 ? -11.360 -0.174 4.506 1.00 89.56 83 ASP A C 1
ATOM 664 O O . ASP A 1 83 ? -11.834 -1.195 3.998 1.00 89.56 83 ASP A O 1
ATOM 668 N N . PRO A 1 84 ? -12.125 0.678 5.215 1.00 86.94 84 PRO A N 1
ATOM 669 C CA . PRO A 1 84 ? -13.554 0.469 5.441 1.00 86.94 84 PRO A CA 1
ATOM 670 C C . PRO A 1 84 ? -14.375 0.385 4.153 1.00 86.94 84 PRO A C 1
ATOM 672 O O . PRO A 1 84 ? -15.397 -0.299 4.130 1.00 86.94 84 PRO A O 1
ATOM 675 N N . SER A 1 85 ? -13.928 1.045 3.078 1.00 85.62 85 SER A N 1
ATOM 676 C CA . SER A 1 85 ? -14.583 0.971 1.767 1.00 85.62 85 SER A CA 1
ATOM 677 C C . SER A 1 85 ? -14.269 -0.326 1.017 1.00 85.62 85 SER A C 1
ATOM 679 O O . SER A 1 85 ? -15.005 -0.697 0.106 1.00 85.62 85 SER A O 1
ATOM 681 N N . GLN A 1 86 ? -13.173 -0.999 1.392 1.00 86.19 86 GLN A N 1
ATOM 682 C CA . GLN A 1 86 ? -12.600 -2.185 0.741 1.00 86.19 86 GLN A CA 1
ATOM 683 C C . GLN A 1 86 ? -12.335 -2.013 -0.765 1.00 86.19 86 GLN A C 1
ATOM 685 O O . GLN A 1 86 ? -12.195 -2.998 -1.494 1.00 86.19 86 GLN A O 1
ATOM 690 N N . ALA A 1 87 ? -12.278 -0.770 -1.242 1.00 83.75 87 ALA A N 1
ATOM 691 C CA . ALA A 1 87 ? -12.253 -0.440 -2.659 1.00 83.75 87 ALA A CA 1
ATOM 692 C C . ALA A 1 87 ? -10.925 0.192 -3.088 1.00 83.75 87 ALA A C 1
ATOM 694 O O . ALA A 1 87 ? -10.471 -0.037 -4.211 1.00 83.75 87 ALA A O 1
ATOM 695 N N . ILE A 1 88 ? -10.288 0.973 -2.211 1.00 85.88 88 ILE A N 1
ATOM 696 C CA . ILE A 1 88 ? -9.096 1.764 -2.548 1.00 85.88 88 ILE A CA 1
ATOM 697 C C . ILE A 1 88 ? -7.833 1.299 -1.841 1.00 85.88 88 ILE A C 1
ATOM 699 O O . ILE A 1 88 ? -6.751 1.777 -2.179 1.00 85.88 88 ILE A O 1
ATOM 703 N N . GLY A 1 89 ? -7.935 0.372 -0.891 1.00 90.06 89 GLY A N 1
ATOM 704 C CA . GLY A 1 89 ? -6.804 0.039 -0.040 1.00 90.06 89 GLY A CA 1
ATOM 705 C C . GLY A 1 89 ? -5.591 -0.495 -0.800 1.00 90.06 89 GLY A C 1
ATOM 706 O O . GLY A 1 89 ? -4.465 -0.055 -0.566 1.00 90.06 89 GLY A O 1
ATOM 707 N N . PHE A 1 90 ? -5.796 -1.407 -1.753 1.00 93.00 90 PHE A N 1
ATOM 708 C CA . PHE A 1 90 ? -4.699 -1.941 -2.563 1.00 93.00 90 PHE A CA 1
ATOM 709 C C . PHE A 1 90 ? -4.031 -0.874 -3.445 1.00 93.00 90 PHE A C 1
ATOM 711 O O . PHE A 1 90 ? -2.819 -0.674 -3.322 1.00 93.00 90 PHE A O 1
ATOM 718 N N . PRO A 1 91 ? -4.767 -0.156 -4.314 1.00 90.88 91 PRO A N 1
ATOM 719 C CA . PRO A 1 91 ? -4.151 0.848 -5.171 1.00 90.88 91 PRO A CA 1
ATOM 720 C C . PRO A 1 91 ? -3.526 2.007 -4.385 1.00 90.88 91 PRO A C 1
ATOM 722 O O . PRO A 1 91 ? -2.461 2.485 -4.773 1.00 90.88 91 PRO A O 1
ATOM 725 N N . LEU A 1 92 ? -4.103 2.403 -3.245 1.00 89.38 92 LEU A N 1
ATOM 726 C CA . LEU A 1 92 ? -3.487 3.376 -2.341 1.00 89.38 92 LEU A CA 1
ATOM 727 C C . LEU A 1 92 ? -2.139 2.873 -1.806 1.00 89.38 92 LEU A C 1
ATOM 729 O O . LEU A 1 92 ? -1.155 3.607 -1.852 1.00 89.38 92 LEU A O 1
ATOM 733 N N . SER A 1 93 ? -2.069 1.613 -1.363 1.00 92.75 93 SER A N 1
ATOM 734 C CA . SER A 1 93 ? -0.814 0.982 -0.934 1.00 92.75 93 SER A CA 1
ATOM 735 C C . SER A 1 93 ? 0.265 1.043 -2.013 1.00 92.75 93 SER A C 1
ATOM 737 O O . SER A 1 93 ? 1.391 1.447 -1.727 1.00 92.75 93 SER A O 1
ATOM 739 N N . VAL A 1 94 ? -0.075 0.675 -3.255 1.00 93.25 94 VAL A N 1
ATOM 740 C CA . VAL A 1 94 ? 0.871 0.717 -4.382 1.00 93.25 94 VAL A CA 1
ATOM 741 C C . VAL A 1 94 ? 1.388 2.138 -4.590 1.00 93.25 94 VAL A C 1
ATOM 743 O O . VAL A 1 94 ? 2.596 2.334 -4.687 1.00 93.25 94 VAL A O 1
ATOM 746 N N . LEU A 1 95 ? 0.499 3.132 -4.602 1.00 89.75 95 LEU A N 1
ATOM 747 C CA . LEU A 1 95 ? 0.863 4.533 -4.815 1.00 89.75 95 LEU A CA 1
ATOM 748 C C . LEU A 1 95 ? 1.752 5.096 -3.700 1.00 89.75 95 LEU A C 1
ATOM 750 O O . LEU A 1 95 ? 2.716 5.801 -3.992 1.00 89.75 95 LEU A O 1
ATOM 754 N N . CYS A 1 96 ? 1.470 4.767 -2.438 1.00 90.62 96 CYS A N 1
ATOM 755 C CA . CYS A 1 96 ? 2.277 5.204 -1.298 1.00 90.62 96 CYS A CA 1
ATOM 756 C C . CYS A 1 96 ? 3.671 4.554 -1.264 1.00 90.62 96 CYS A C 1
ATOM 758 O O . CYS A 1 96 ? 4.616 5.162 -0.769 1.00 90.62 96 CYS A O 1
ATOM 760 N N . LEU A 1 97 ? 3.815 3.332 -1.786 1.00 94.25 97 LEU A N 1
ATOM 761 C CA . LEU A 1 97 ? 5.088 2.601 -1.823 1.00 94.25 97 LEU A CA 1
ATOM 762 C C . LEU A 1 97 ? 5.911 2.893 -3.088 1.00 94.25 97 LEU A C 1
ATOM 764 O O . LEU A 1 97 ? 7.127 2.695 -3.090 1.00 94.25 97 LEU A O 1
ATOM 768 N N . LEU A 1 98 ? 5.269 3.379 -4.154 1.00 92.56 98 LEU A N 1
ATOM 769 C CA . LEU A 1 98 ? 5.891 3.621 -5.454 1.00 92.56 98 LEU A CA 1
ATOM 770 C C . LEU A 1 98 ? 7.134 4.532 -5.398 1.00 92.56 98 LEU A C 1
ATOM 772 O O . LEU A 1 98 ? 8.131 4.159 -6.017 1.00 92.56 98 LEU A O 1
ATOM 776 N N . PRO A 1 99 ? 7.160 5.654 -4.644 1.00 90.19 99 PRO A N 1
ATOM 777 C CA . PRO A 1 99 ? 8.354 6.497 -4.550 1.00 90.19 99 PRO A CA 1
ATOM 778 C C . PRO A 1 99 ? 9.586 5.744 -4.034 1.00 90.19 99 PRO A C 1
ATOM 780 O O . PRO A 1 99 ? 10.687 5.942 -4.544 1.00 90.19 99 PRO A O 1
ATOM 783 N N . GLN A 1 100 ? 9.397 4.831 -3.076 1.00 92.31 100 GLN A N 1
ATOM 784 C CA . GLN A 1 100 ? 10.487 4.023 -2.530 1.00 92.31 100 GLN A CA 1
ATOM 785 C C . GLN A 1 100 ? 11.018 3.024 -3.562 1.00 92.31 100 GLN A C 1
ATOM 787 O O . GLN A 1 100 ? 12.227 2.817 -3.667 1.00 92.31 100 GLN A O 1
ATOM 792 N N . LEU A 1 101 ? 10.123 2.427 -4.356 1.00 95.25 101 LEU A N 1
ATOM 793 C CA . LEU A 1 101 ? 10.514 1.527 -5.441 1.00 95.25 101 LEU A CA 1
ATOM 794 C C . LEU A 1 101 ? 11.295 2.271 -6.529 1.00 95.25 101 LEU A C 1
ATOM 796 O O . LEU A 1 101 ? 12.306 1.759 -7.007 1.00 95.25 101 LEU A O 1
ATOM 800 N N . ILE A 1 102 ? 10.862 3.486 -6.877 1.00 92.75 102 ILE A N 1
ATOM 801 C CA . ILE A 1 102 ? 11.540 4.347 -7.853 1.00 92.75 102 ILE A CA 1
ATOM 802 C C . ILE A 1 102 ? 12.945 4.717 -7.372 1.00 92.75 102 ILE A C 1
ATOM 804 O O . ILE A 1 102 ? 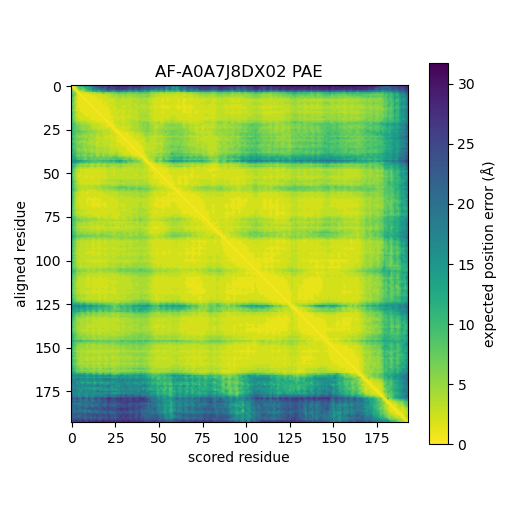13.913 4.552 -8.111 1.00 92.75 102 ILE A O 1
ATOM 808 N N . GLN A 1 103 ? 13.074 5.159 -6.118 1.00 92.25 103 GLN A N 1
ATOM 809 C CA . GLN A 1 103 ? 14.360 5.552 -5.540 1.00 92.25 103 GLN A CA 1
ATOM 810 C C . GLN A 1 103 ? 15.399 4.420 -5.580 1.00 92.25 103 GLN A C 1
ATOM 812 O O . GLN A 1 103 ? 16.594 4.676 -5.715 1.00 92.25 103 GLN A O 1
ATOM 817 N N . HIS A 1 104 ? 14.949 3.170 -5.474 1.00 95.25 104 HIS A N 1
ATOM 818 C CA . HIS A 1 104 ? 15.797 1.980 -5.497 1.00 95.25 104 HIS A CA 1
ATOM 819 C C . HIS A 1 104 ? 15.689 1.182 -6.803 1.00 95.25 104 HIS A C 1
ATOM 821 O O . HIS A 1 104 ? 16.040 0.006 -6.822 1.00 95.25 104 HIS A O 1
ATOM 827 N N . PHE A 1 105 ? 15.219 1.792 -7.893 1.00 93.62 105 PHE A N 1
ATOM 828 C CA . PHE A 1 105 ? 14.957 1.085 -9.146 1.00 93.62 105 PHE A CA 1
ATOM 829 C C . PHE A 1 105 ? 16.202 0.395 -9.727 1.00 93.62 105 PHE A C 1
ATOM 831 O O . PHE A 1 105 ? 16.156 -0.795 -10.023 1.00 93.62 105 PHE A O 1
ATOM 838 N N . GLU A 1 106 ? 17.326 1.113 -9.800 1.00 93.06 106 GLU A N 1
ATOM 839 C CA . GLU A 1 106 ? 18.605 0.605 -10.332 1.00 93.06 106 GLU A CA 1
ATOM 840 C C . GLU A 1 106 ? 19.273 -0.448 -9.430 1.00 93.06 106 GLU A C 1
ATOM 842 O O . GLU A 1 106 ? 20.177 -1.167 -9.845 1.00 93.06 106 GLU A O 1
ATOM 847 N N . SER A 1 107 ? 18.892 -0.510 -8.152 1.00 95.25 107 SER A N 1
ATOM 848 C CA . SER A 1 107 ? 19.429 -1.492 -7.207 1.00 95.25 107 SER A CA 1
ATOM 849 C C . SER A 1 107 ? 18.416 -1.760 -6.091 1.00 95.25 107 SER A C 1
ATOM 851 O O . SER A 1 107 ? 18.502 -1.165 -5.006 1.00 95.25 107 SER A O 1
ATOM 853 N N . PRO A 1 108 ? 17.424 -2.642 -6.342 1.00 96.00 108 PRO A N 1
ATOM 854 C CA . PRO A 1 108 ? 16.365 -2.917 -5.384 1.00 96.00 108 PRO A CA 1
ATOM 855 C C . PRO A 1 108 ? 16.924 -3.529 -4.099 1.00 96.00 108 PRO A C 1
ATOM 857 O O . PRO A 1 108 ? 17.479 -4.636 -4.092 1.00 96.00 108 PRO A O 1
ATOM 860 N N . ASN A 1 109 ? 16.745 -2.821 -2.985 1.00 96.81 109 ASN A N 1
ATOM 861 C CA . ASN A 1 109 ? 17.056 -3.349 -1.660 1.00 96.81 109 ASN A CA 1
ATOM 862 C C . ASN A 1 109 ? 16.036 -4.433 -1.244 1.00 96.81 109 ASN A C 1
ATOM 864 O O . ASN A 1 109 ? 15.025 -4.653 -1.915 1.00 96.81 109 ASN A O 1
ATOM 868 N N . GLN A 1 110 ? 16.290 -5.125 -0.126 1.00 97.19 110 GLN A N 1
ATOM 869 C CA . GLN A 1 110 ? 15.413 -6.213 0.323 1.00 97.19 110 GLN A CA 1
ATOM 870 C C . GLN A 1 110 ? 13.974 -5.741 0.577 1.00 97.19 110 GLN A C 1
ATOM 872 O O . GLN A 1 110 ? 13.035 -6.398 0.142 1.00 97.19 110 GLN A O 1
ATOM 877 N N . PHE A 1 111 ? 13.800 -4.569 1.193 1.00 97.44 111 PHE A N 1
ATOM 878 C CA . PHE A 1 111 ? 12.475 -4.002 1.441 1.00 97.44 111 PHE A CA 1
ATOM 879 C C . PHE A 1 111 ? 11.682 -3.800 0.140 1.00 97.44 111 PHE A C 1
ATOM 881 O O . PHE A 1 111 ? 10.521 -4.192 0.056 1.00 97.44 111 PHE A O 1
ATOM 888 N N . CYS A 1 112 ? 12.311 -3.246 -0.898 1.00 97.94 112 CYS A N 1
ATOM 889 C CA . CYS A 1 112 ? 11.672 -3.019 -2.195 1.00 97.94 112 CYS A CA 1
ATOM 890 C C . CYS A 1 112 ? 11.319 -4.339 -2.895 1.00 97.94 112 CYS A C 1
ATOM 892 O O . CYS A 1 112 ? 10.259 -4.446 -3.510 1.00 97.94 112 CYS A O 1
ATOM 894 N N . LYS A 1 113 ? 12.169 -5.365 -2.761 1.00 98.38 113 LYS A N 1
ATOM 895 C CA . LYS A 1 113 ? 11.890 -6.719 -3.266 1.00 98.38 113 LYS A CA 1
ATOM 896 C C . LYS A 1 113 ? 10.686 -7.351 -2.567 1.00 98.38 113 LYS A C 1
ATOM 898 O O . LYS A 1 113 ? 9.828 -7.908 -3.251 1.00 98.38 113 LYS A O 1
ATOM 903 N N . ASP A 1 114 ? 10.597 -7.221 -1.245 1.00 98.12 114 ASP A N 1
ATOM 904 C CA . ASP A 1 114 ? 9.475 -7.735 -0.452 1.00 98.12 114 ASP A CA 1
ATOM 905 C C . ASP A 1 114 ? 8.170 -6.998 -0.790 1.00 98.12 114 ASP A C 1
ATOM 907 O O . ASP A 1 114 ? 7.113 -7.616 -0.912 1.00 98.12 114 ASP A O 1
ATOM 911 N N . VAL A 1 115 ? 8.231 -5.675 -0.978 1.00 98.12 115 VAL A N 1
ATOM 912 C CA . VAL A 1 115 ? 7.090 -4.865 -1.434 1.00 98.12 115 VAL A CA 1
ATOM 913 C C . VAL A 1 115 ? 6.614 -5.326 -2.810 1.00 98.12 115 VAL A C 1
ATOM 915 O O . VAL A 1 115 ? 5.425 -5.592 -2.984 1.00 98.12 115 VAL A O 1
ATOM 918 N N . ALA A 1 116 ? 7.525 -5.453 -3.777 1.00 98.12 116 ALA A N 1
ATOM 919 C CA . ALA A 1 116 ? 7.185 -5.883 -5.129 1.00 98.12 116 ALA A CA 1
ATOM 920 C C . ALA A 1 116 ? 6.556 -7.289 -5.138 1.00 98.12 116 ALA A C 1
ATOM 922 O O . ALA A 1 116 ? 5.567 -7.517 -5.833 1.00 98.12 116 ALA A O 1
ATOM 923 N N . GLU A 1 117 ? 7.064 -8.210 -4.315 1.00 98.06 117 GLU A N 1
ATOM 924 C CA . GLU A 1 117 ? 6.470 -9.538 -4.127 1.00 98.06 117 GLU A CA 1
ATOM 925 C C . GLU A 1 117 ? 5.047 -9.477 -3.569 1.00 98.06 117 GLU A C 1
ATOM 927 O O . GLU A 1 117 ? 4.148 -10.105 -4.126 1.00 98.06 117 GLU A O 1
ATOM 932 N N . ARG A 1 118 ? 4.816 -8.688 -2.516 1.00 97.56 118 ARG A N 1
ATOM 933 C CA . ARG A 1 118 ? 3.484 -8.533 -1.908 1.00 97.56 118 ARG A CA 1
ATOM 934 C C . ARG A 1 118 ? 2.481 -7.927 -2.884 1.00 97.56 118 ARG A C 1
ATOM 936 O O . ARG A 1 118 ? 1.352 -8.403 -2.965 1.00 97.56 118 ARG A O 1
ATOM 943 N N . ILE A 1 119 ? 2.886 -6.909 -3.648 1.00 97.38 119 ILE A N 1
ATOM 944 C CA . ILE A 1 119 ? 2.038 -6.305 -4.687 1.00 97.38 119 ILE A CA 1
ATOM 945 C C . ILE A 1 119 ? 1.702 -7.345 -5.760 1.00 97.38 119 ILE A C 1
ATOM 947 O O . ILE A 1 119 ? 0.537 -7.473 -6.143 1.00 97.38 119 ILE A O 1
ATOM 951 N N . ALA A 1 120 ? 2.699 -8.103 -6.230 1.00 96.81 120 ALA A N 1
ATOM 952 C CA . ALA A 1 120 ? 2.493 -9.141 -7.233 1.00 96.81 120 ALA A CA 1
ATOM 953 C C . ALA A 1 120 ? 1.550 -10.243 -6.738 1.00 96.81 120 ALA A C 1
ATOM 955 O O . ALA A 1 120 ? 0.663 -10.655 -7.482 1.00 96.81 120 ALA A O 1
ATOM 956 N N . GLN A 1 121 ? 1.694 -10.674 -5.484 1.00 95.44 121 GLN A N 1
ATOM 957 C CA . GLN A 1 121 ? 0.826 -11.683 -4.886 1.00 95.44 121 GLN A CA 1
ATOM 958 C C . GLN A 1 121 ? -0.641 -11.236 -4.889 1.00 95.44 121 GLN A C 1
ATOM 960 O O . GLN A 1 121 ? -1.486 -11.957 -5.416 1.00 95.44 121 GLN A O 1
ATOM 965 N N . VAL A 1 122 ? -0.940 -10.031 -4.389 1.00 94.94 122 VAL A N 1
ATOM 966 C CA . VAL A 1 122 ? -2.320 -9.509 -4.384 1.00 94.94 122 VAL A CA 1
ATOM 967 C C . VAL A 1 122 ? -2.872 -9.430 -5.803 1.00 94.94 122 VAL A C 1
ATOM 969 O O . VAL A 1 122 ? -3.979 -9.885 -6.070 1.00 94.94 122 VAL A O 1
ATOM 972 N N . CYS A 1 123 ? -2.079 -8.928 -6.750 1.00 94.56 123 CYS A N 1
ATOM 973 C CA . CYS A 1 123 ? -2.491 -8.841 -8.148 1.00 94.56 123 CYS A CA 1
ATOM 974 C C . CYS A 1 123 ? -2.899 -10.197 -8.755 1.00 94.56 123 CYS A C 1
ATOM 976 O O . CYS A 1 123 ? -3.812 -10.246 -9.581 1.00 94.56 123 CYS A O 1
ATOM 978 N N . LEU A 1 124 ? -2.228 -11.287 -8.367 1.00 93.31 124 LEU A N 1
ATOM 979 C CA . LEU A 1 124 ? -2.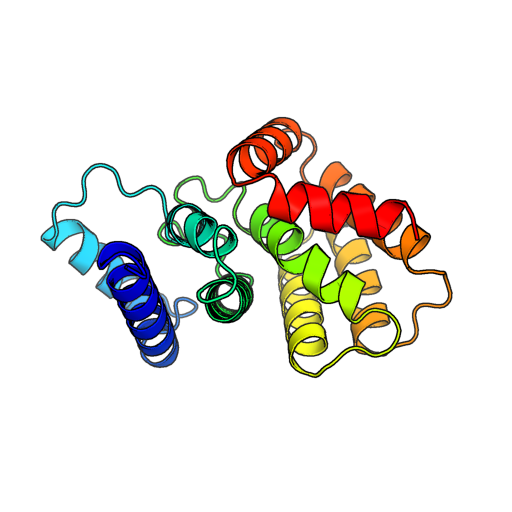546 -12.642 -8.827 1.00 93.31 124 LEU A CA 1
ATOM 980 C C . LEU A 1 124 ? -3.824 -13.198 -8.177 1.00 93.31 124 LEU A C 1
ATOM 982 O O . LEU A 1 124 ? -4.545 -13.968 -8.813 1.00 93.31 124 LEU A O 1
ATOM 986 N N . GLU A 1 125 ? -4.133 -12.792 -6.945 1.00 91.06 125 GLU A N 1
ATOM 987 C CA . GLU A 1 125 ? -5.335 -13.216 -6.211 1.00 91.06 125 GLU A CA 1
ATOM 988 C C . GLU A 1 125 ? -6.624 -12.581 -6.771 1.00 91.06 125 GLU A C 1
ATOM 990 O O . GLU A 1 125 ? -7.677 -13.221 -6.784 1.00 91.06 125 GLU A O 1
ATOM 995 N N . GLU A 1 126 ? -6.545 -11.363 -7.318 1.00 82.88 126 GLU A N 1
ATOM 996 C CA . GLU A 1 126 ? -7.696 -10.590 -7.820 1.00 82.88 126 GLU A CA 1
ATOM 997 C C . GLU A 1 126 ? -8.375 -11.154 -9.084 1.00 82.88 126 GLU A C 1
ATOM 999 O O . GLU A 1 126 ? -9.420 -10.651 -9.496 1.00 82.88 126 GLU A O 1
ATOM 1004 N N . LYS A 1 127 ? -7.800 -12.176 -9.741 1.00 75.69 127 LYS A N 1
ATOM 1005 C CA . LYS A 1 127 ? -8.293 -12.751 -11.017 1.00 75.69 127 LYS A CA 1
ATOM 1006 C C . LYS A 1 127 ? -8.606 -11.700 -12.103 1.00 75.69 127 LYS A C 1
ATOM 1008 O O . LYS A 1 127 ? -9.439 -11.930 -12.979 1.00 75.69 127 LYS A O 1
ATOM 1013 N N . ASN A 1 128 ? -7.923 -10.555 -12.075 1.00 83.75 128 ASN A N 1
ATOM 1014 C CA . ASN A 1 128 ? -8.069 -9.478 -13.051 1.00 83.75 128 ASN A CA 1
ATOM 1015 C C . ASN A 1 128 ? -6.889 -9.517 -14.042 1.00 83.75 128 ASN A C 1
ATOM 1017 O O . ASN A 1 128 ? -5.746 -9.332 -13.617 1.00 83.75 128 ASN A O 1
ATOM 1021 N N . PRO A 1 129 ? -7.123 -9.695 -15.359 1.00 83.25 129 PRO A N 1
ATOM 1022 C CA . PRO A 1 129 ? -6.051 -9.733 -16.358 1.00 83.25 129 PRO A CA 1
ATOM 1023 C C . PRO A 1 129 ? -5.135 -8.500 -16.341 1.00 83.25 129 PRO A C 1
ATOM 1025 O O . PRO A 1 129 ? -3.936 -8.613 -16.589 1.00 83.25 129 PRO A O 1
ATOM 1028 N N . LYS A 1 130 ? -5.673 -7.319 -16.011 1.00 82.00 130 LYS A N 1
ATOM 1029 C CA . LYS A 1 130 ? -4.896 -6.072 -15.921 1.00 82.00 130 LYS A CA 1
ATOM 1030 C C . LYS A 1 130 ? -3.929 -6.099 -14.737 1.00 82.00 130 LYS A C 1
ATOM 1032 O O . LYS A 1 130 ? -2.787 -5.667 -14.862 1.00 82.00 130 LYS A O 1
ATOM 1037 N N . LEU A 1 131 ? -4.361 -6.671 -13.613 1.00 91.38 131 LEU A N 1
ATOM 1038 C CA . LEU A 1 131 ? -3.509 -6.855 -12.439 1.00 91.38 131 LEU A CA 1
ATOM 1039 C C . LEU A 1 131 ? -2.474 -7.960 -12.658 1.00 91.38 131 LEU A C 1
ATOM 1041 O O . LEU A 1 131 ? -1.348 -7.816 -12.198 1.00 91.38 131 LEU A O 1
ATOM 1045 N N . ALA A 1 132 ? -2.770 -8.994 -13.450 1.00 93.12 132 ALA A N 1
ATOM 1046 C CA . ALA A 1 132 ? -1.762 -9.988 -13.828 1.00 93.12 132 ALA A CA 1
ATOM 1047 C C . ALA A 1 132 ? -0.548 -9.351 -14.542 1.00 93.12 132 ALA A C 1
ATOM 1049 O O . ALA A 1 132 ? 0.596 -9.716 -14.264 1.00 93.12 132 ALA A O 1
ATOM 1050 N N . ASN A 1 133 ? -0.771 -8.341 -15.393 1.00 94.56 133 ASN A N 1
ATOM 1051 C CA . ASN A 1 133 ? 0.323 -7.585 -16.012 1.00 94.56 133 ASN A CA 1
ATOM 1052 C C . ASN A 1 133 ? 1.126 -6.774 -14.983 1.00 94.56 133 ASN A C 1
ATOM 1054 O O . ASN A 1 133 ? 2.356 -6.736 -15.054 1.00 94.56 133 ASN A O 1
ATOM 1058 N N . LEU A 1 134 ? 0.453 -6.156 -14.006 1.00 95.44 134 LEU A N 1
ATOM 1059 C CA . LEU A 1 134 ? 1.120 -5.457 -12.906 1.00 95.44 134 LEU A CA 1
ATOM 1060 C C . LEU A 1 134 ? 1.960 -6.424 -12.055 1.00 95.44 134 LEU A C 1
ATOM 1062 O O . LEU A 1 134 ? 3.109 -6.114 -11.743 1.00 95.44 134 LEU A O 1
ATOM 1066 N N . ALA A 1 135 ? 1.441 -7.618 -11.755 1.00 96.94 135 ALA A N 1
ATOM 1067 C CA . ALA A 1 135 ? 2.179 -8.662 -11.046 1.00 96.94 135 ALA A CA 1
ATOM 1068 C C . ALA A 1 135 ? 3.470 -9.043 -11.777 1.00 96.94 135 ALA A C 1
ATOM 1070 O O . ALA A 1 135 ? 4.534 -9.168 -11.164 1.00 96.94 135 ALA A O 1
ATOM 1071 N N . HIS A 1 136 ? 3.392 -9.187 -13.102 1.00 96.56 136 HIS A N 1
ATOM 1072 C CA . HIS A 1 136 ? 4.556 -9.490 -13.922 1.00 96.56 136 HIS A CA 1
ATOM 1073 C C . HIS A 1 136 ? 5.604 -8.371 -13.860 1.00 96.56 136 HIS A C 1
ATOM 1075 O O . HIS A 1 136 ? 6.778 -8.644 -13.615 1.00 96.56 136 HIS A O 1
ATOM 1081 N N . VAL A 1 137 ? 5.192 -7.107 -13.997 1.00 96.69 137 VAL A N 1
ATOM 1082 C CA . VAL A 1 137 ? 6.106 -5.953 -13.914 1.00 96.69 137 VAL A CA 1
ATOM 1083 C C . VAL A 1 137 ? 6.771 -5.840 -12.540 1.00 96.69 137 VAL A C 1
ATOM 1085 O O . VAL A 1 137 ? 7.968 -5.564 -12.462 1.00 96.69 137 VAL A O 1
ATOM 1088 N N . MET A 1 138 ? 6.037 -6.118 -11.462 1.00 97.69 138 MET A N 1
ATOM 1089 C CA . MET A 1 138 ? 6.598 -6.169 -10.107 1.00 97.69 138 MET A CA 1
ATOM 1090 C C . MET A 1 138 ? 7.582 -7.334 -9.931 1.00 97.69 138 MET A C 1
ATOM 1092 O O . MET A 1 138 ? 8.623 -7.177 -9.296 1.00 97.69 138 MET A O 1
ATOM 1096 N N . THR A 1 139 ? 7.311 -8.484 -10.555 1.00 97.69 139 THR A N 1
ATOM 1097 C CA . THR A 1 139 ? 8.248 -9.618 -10.571 1.00 97.69 139 THR A CA 1
ATOM 1098 C C . THR A 1 139 ? 9.558 -9.236 -11.258 1.00 97.69 139 THR A C 1
ATOM 1100 O O . THR A 1 139 ? 10.622 -9.476 -10.693 1.00 97.69 139 THR A O 1
ATOM 1103 N N . LEU A 1 140 ? 9.487 -8.577 -12.422 1.00 98.00 140 LEU A N 1
ATOM 1104 C CA . LEU A 1 140 ? 10.667 -8.099 -13.153 1.00 98.00 140 LEU A CA 1
ATOM 1105 C C . LEU A 1 140 ? 11.476 -7.067 -12.354 1.00 98.00 140 LEU A C 1
ATOM 1107 O O . LEU A 1 140 ? 12.705 -7.091 -12.406 1.00 98.00 140 LEU A O 1
ATOM 1111 N N . TYR A 1 141 ? 10.802 -6.185 -11.607 1.00 97.88 141 TYR A N 1
ATOM 1112 C CA . TYR A 1 141 ? 11.456 -5.261 -10.677 1.00 97.88 141 TYR A CA 1
ATOM 1113 C C . TYR A 1 141 ? 12.209 -6.032 -9.582 1.00 97.88 141 TYR A C 1
ATOM 1115 O O . TYR A 1 141 ? 13.406 -5.827 -9.388 1.00 97.88 141 TYR A O 1
ATOM 1123 N N . LYS A 1 142 ? 11.544 -6.982 -8.907 1.00 97.56 142 LYS A N 1
ATOM 1124 C CA . LYS A 1 142 ? 12.140 -7.792 -7.828 1.00 97.56 142 LYS A CA 1
ATOM 1125 C C . LYS A 1 142 ? 13.390 -8.547 -8.290 1.00 97.56 142 LYS A C 1
ATOM 1127 O O . LYS A 1 142 ? 14.376 -8.607 -7.551 1.00 97.56 142 LYS A O 1
ATOM 1132 N N . THR A 1 143 ? 13.343 -9.145 -9.480 1.00 97.12 143 THR A N 1
ATOM 1133 C CA . THR A 1 143 ? 14.456 -9.914 -10.063 1.00 97.12 143 THR A CA 1
ATOM 1134 C C . THR A 1 143 ? 15.500 -9.041 -10.748 1.00 97.12 143 THR A C 1
ATOM 1136 O O . THR A 1 143 ? 16.486 -9.580 -11.245 1.00 97.12 143 THR A O 1
ATOM 1139 N N . HIS A 1 144 ? 15.304 -7.717 -10.769 1.00 96.56 144 HIS A N 1
ATOM 1140 C CA . HIS A 1 144 ? 16.164 -6.765 -11.466 1.00 96.56 144 HIS A CA 1
ATOM 1141 C C . HIS A 1 144 ? 16.397 -7.163 -12.939 1.00 96.56 144 HIS A C 1
ATOM 1143 O O . HIS A 1 144 ? 17.512 -7.150 -13.457 1.00 96.56 144 HIS A O 1
ATOM 1149 N N . SER A 1 145 ? 15.322 -7.591 -13.607 1.00 96.56 145 SER A N 1
ATOM 1150 C CA . SER A 1 145 ? 15.335 -8.057 -15.001 1.00 96.56 145 SER A CA 1
ATOM 1151 C C . SER A 1 145 ? 14.420 -7.238 -15.913 1.00 96.56 145 SER A C 1
ATOM 1153 O O . SER A 1 145 ? 14.170 -7.629 -17.054 1.00 96.56 145 SER A O 1
ATOM 1155 N N . TYR A 1 146 ? 13.882 -6.120 -15.420 1.00 95.12 146 TYR A N 1
ATOM 1156 C CA . TYR A 1 146 ? 13.174 -5.152 -16.250 1.00 95.12 146 TYR A CA 1
ATOM 1157 C C . TYR A 1 146 ? 14.188 -4.386 -17.109 1.00 95.12 146 TYR A C 1
ATOM 1159 O O . TYR A 1 146 ? 15.155 -3.843 -16.593 1.00 95.12 146 TYR A O 1
ATOM 1167 N N . THR A 1 147 ? 13.996 -4.368 -18.428 1.00 92.56 147 THR A N 1
ATOM 1168 C CA . THR A 1 147 ? 15.033 -3.914 -19.377 1.00 92.56 147 THR A CA 1
ATOM 1169 C C . THR A 1 147 ? 14.868 -2.471 -19.853 1.00 92.56 147 THR A C 1
ATOM 1171 O O . THR A 1 147 ? 15.646 -2.015 -20.689 1.00 92.56 147 THR A O 1
ATOM 1174 N N . ARG A 1 148 ? 13.802 -1.782 -19.436 1.00 95.44 148 ARG A N 1
ATOM 1175 C CA . ARG A 1 148 ? 13.555 -0.373 -19.782 1.00 95.44 148 ARG A CA 1
ATOM 1176 C C . ARG A 1 148 ? 13.938 0.521 -18.607 1.00 95.44 148 ARG A C 1
ATOM 1178 O O . ARG A 1 148 ? 14.103 0.043 -17.490 1.00 95.44 148 ARG A O 1
ATOM 1185 N N . ASP A 1 149 ? 14.055 1.806 -18.887 1.00 92.81 149 ASP A N 1
ATOM 1186 C CA . ASP A 1 149 ? 14.347 2.843 -17.907 1.00 92.81 149 ASP A CA 1
ATOM 1187 C C . ASP A 1 149 ? 13.225 3.013 -16.866 1.00 92.81 149 ASP A C 1
ATOM 1189 O O . ASP A 1 149 ? 12.072 2.602 -17.067 1.00 92.81 149 ASP A O 1
ATOM 1193 N N . CYS A 1 150 ? 13.580 3.651 -15.748 1.00 90.81 150 CYS A N 1
ATOM 1194 C CA . CYS A 1 150 ? 12.687 3.879 -14.615 1.00 90.81 150 CYS A CA 1
ATOM 1195 C C . CYS A 1 150 ? 11.408 4.631 -15.023 1.00 90.81 150 CYS A C 1
ATOM 1197 O O . CYS A 1 150 ? 10.308 4.219 -14.654 1.00 90.81 150 CYS A O 1
ATOM 1199 N N . ALA A 1 151 ? 11.512 5.665 -15.866 1.00 86.19 151 ALA A N 1
ATOM 1200 C CA . ALA A 1 151 ? 10.353 6.432 -16.329 1.00 86.19 151 ALA A CA 1
ATOM 1201 C C . ALA A 1 151 ? 9.333 5.555 -17.081 1.00 86.19 151 ALA A C 1
ATOM 1203 O O . ALA A 1 151 ? 8.125 5.627 -16.822 1.00 86.19 151 ALA A O 1
ATOM 1204 N N . THR A 1 152 ? 9.807 4.660 -17.956 1.00 91.75 152 THR A N 1
ATOM 1205 C CA . THR A 1 152 ? 8.940 3.682 -18.629 1.00 91.75 152 THR A CA 1
ATOM 1206 C C . THR A 1 152 ? 8.313 2.715 -17.628 1.00 91.75 152 THR A C 1
ATOM 1208 O O . THR A 1 152 ? 7.124 2.411 -17.740 1.00 91.75 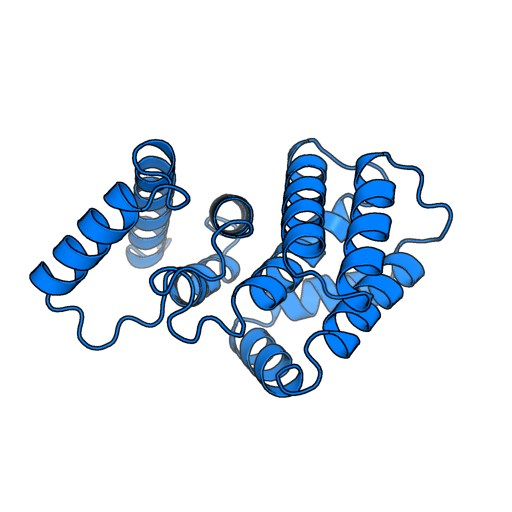152 THR A O 1
ATOM 1211 N N . TRP A 1 153 ? 9.072 2.228 -16.642 1.00 94.06 153 TRP A N 1
ATOM 1212 C CA . TRP A 1 153 ? 8.534 1.354 -15.595 1.00 94.06 153 TRP A CA 1
ATOM 1213 C C . TRP A 1 153 ? 7.401 2.027 -14.809 1.00 94.06 153 TRP A C 1
ATOM 1215 O O . TRP A 1 153 ? 6.316 1.453 -14.693 1.00 94.06 153 TRP A O 1
ATOM 1225 N N . VAL A 1 154 ? 7.601 3.268 -14.358 1.00 89.00 154 VAL A N 1
ATOM 1226 C CA . VAL A 1 154 ? 6.584 4.050 -13.638 1.00 89.00 154 VAL A CA 1
ATOM 1227 C C . VAL A 1 154 ? 5.335 4.245 -14.491 1.00 89.00 154 VAL A C 1
ATOM 1229 O O . VAL A 1 154 ? 4.224 4.002 -14.020 1.00 89.00 154 VAL A O 1
ATOM 1232 N N . SER A 1 155 ? 5.499 4.628 -15.761 1.00 86.38 155 SER A N 1
ATOM 1233 C CA . SER A 1 155 ? 4.379 4.801 -16.692 1.00 86.38 155 SER A CA 1
ATOM 1234 C C . SER A 1 155 ? 3.550 3.521 -16.827 1.00 86.38 155 SER A C 1
ATOM 1236 O O . SER A 1 155 ? 2.319 3.559 -16.765 1.00 86.38 155 SER A O 1
ATOM 1238 N N . VAL A 1 156 ? 4.215 2.369 -16.947 1.00 92.00 156 VAL A N 1
ATOM 1239 C CA . VAL A 1 156 ? 3.559 1.063 -17.054 1.00 92.00 156 VAL A CA 1
ATOM 1240 C C . VAL A 1 156 ? 2.811 0.700 -15.768 1.00 92.00 156 VAL A C 1
ATOM 1242 O O . VAL A 1 156 ? 1.656 0.276 -15.849 1.00 92.00 156 VAL A O 1
ATOM 1245 N N . VAL A 1 157 ? 3.423 0.897 -14.597 1.00 91.69 157 VAL A N 1
ATOM 1246 C CA . VAL A 1 157 ? 2.785 0.640 -13.294 1.00 91.69 157 VAL A CA 1
ATOM 1247 C C . VAL A 1 157 ? 1.542 1.514 -13.111 1.00 91.69 157 VAL A C 1
ATOM 1249 O O . VAL A 1 157 ? 0.459 0.989 -12.846 1.00 91.69 157 VAL A O 1
ATOM 1252 N N . CYS A 1 158 ? 1.666 2.828 -13.319 1.00 88.19 158 CYS A N 1
ATOM 1253 C CA . CYS A 1 158 ? 0.554 3.772 -13.200 1.00 88.19 158 CYS A CA 1
ATOM 1254 C C . CYS A 1 158 ? -0.574 3.457 -14.187 1.00 88.19 158 CYS A C 1
ATOM 1256 O O . CYS A 1 158 ? -1.746 3.509 -13.817 1.00 88.19 158 CYS A O 1
ATOM 1258 N N . ARG A 1 159 ? -0.236 3.084 -15.427 1.00 88.44 159 ARG A N 1
ATOM 1259 C CA . ARG A 1 159 ? -1.218 2.705 -16.444 1.00 88.44 159 ARG A CA 1
ATOM 1260 C C . ARG A 1 159 ? -1.998 1.456 -16.041 1.00 88.44 159 ARG A C 1
ATOM 1262 O O . ARG A 1 159 ? -3.222 1.488 -16.095 1.00 88.44 159 ARG A O 1
ATOM 1269 N N . TYR A 1 160 ? -1.334 0.384 -15.604 1.00 92.06 160 TYR A N 1
ATOM 1270 C CA . TYR A 1 160 ? -2.046 -0.827 -15.176 1.00 92.06 160 TYR A CA 1
ATOM 1271 C C . TYR A 1 160 ? -2.909 -0.594 -13.939 1.00 92.06 160 TYR A C 1
ATOM 1273 O O . TYR A 1 160 ? -4.011 -1.139 -13.858 1.00 92.06 160 TYR A O 1
ATOM 1281 N N . LEU A 1 161 ? -2.451 0.246 -13.008 1.00 89.44 161 LEU A N 1
ATOM 1282 C CA . LEU A 1 161 ? -3.248 0.621 -11.847 1.00 89.44 161 LEU A CA 1
ATOM 1283 C C . LEU A 1 161 ? -4.490 1.426 -12.260 1.00 89.44 161 LEU A C 1
ATOM 1285 O O . LEU A 1 161 ? -5.597 1.092 -11.849 1.00 89.44 161 LEU A O 1
ATOM 1289 N N . HIS A 1 162 ? -4.330 2.426 -13.128 1.00 86.88 162 HIS A N 1
ATOM 1290 C CA . HIS A 1 162 ? -5.448 3.206 -13.656 1.00 86.88 162 HIS A CA 1
ATOM 1291 C C . HIS A 1 162 ? -6.445 2.333 -14.425 1.00 86.88 162 HIS A C 1
ATOM 1293 O O . HIS A 1 162 ? -7.645 2.404 -14.186 1.00 86.88 162 HIS A O 1
ATOM 1299 N N . GLU A 1 163 ? -5.965 1.461 -15.312 1.00 89.19 163 GLU A N 1
ATOM 1300 C CA . GLU A 1 163 ? -6.828 0.562 -16.078 1.00 89.19 163 GLU A CA 1
ATOM 1301 C C . GLU A 1 163 ? -7.613 -0.397 -15.166 1.00 89.19 163 GLU A C 1
ATOM 1303 O O . GLU A 1 163 ? -8.747 -0.756 -15.500 1.00 89.19 163 GLU A O 1
ATOM 1308 N N . ALA A 1 164 ? -7.027 -0.847 -14.050 1.00 88.94 164 ALA A N 1
ATOM 1309 C CA . ALA A 1 164 ? -7.674 -1.739 -13.088 1.00 88.94 164 ALA A CA 1
ATOM 1310 C C . ALA A 1 164 ? -8.657 -1.016 -12.149 1.00 88.94 164 ALA A C 1
ATOM 1312 O O . ALA A 1 164 ? -9.621 -1.640 -11.710 1.00 88.94 164 ALA A O 1
ATOM 1313 N N . TYR A 1 165 ? -8.446 0.278 -11.886 1.00 86.62 165 TYR A N 1
ATOM 1314 C CA . TYR A 1 165 ? -9.216 1.087 -10.931 1.00 86.62 165 TYR A CA 1
ATOM 1315 C C . TYR A 1 165 ? -9.729 2.406 -11.538 1.00 86.62 165 TYR A C 1
ATOM 1317 O O . TYR A 1 165 ? -9.711 3.460 -10.891 1.00 86.62 165 TYR A O 1
ATOM 1325 N N . ALA A 1 166 ? -10.182 2.366 -12.794 1.00 81.12 166 ALA A N 1
ATOM 1326 C CA . ALA A 1 166 ? -10.542 3.558 -13.568 1.00 81.12 166 ALA A CA 1
ATOM 1327 C C . ALA A 1 166 ? -11.596 4.428 -12.859 1.00 81.12 166 ALA A C 1
ATOM 1329 O O . ALA A 1 166 ? -11.416 5.641 -12.746 1.00 81.12 166 ALA A O 1
ATOM 1330 N N . ASP A 1 167 ? -12.619 3.795 -12.279 1.00 74.88 167 ASP A N 1
ATOM 1331 C CA . ASP A 1 167 ? -13.746 4.466 -11.614 1.00 74.88 167 ASP A CA 1
ATOM 1332 C C . ASP A 1 167 ? -13.351 5.204 -10.326 1.00 74.88 167 ASP A C 1
ATOM 1334 O O . ASP A 1 167 ? -14.095 6.045 -9.827 1.00 74.88 167 ASP A O 1
ATOM 1338 N N . ILE A 1 168 ? -12.170 4.902 -9.778 1.00 72.19 168 ILE A N 1
ATOM 1339 C CA . ILE A 1 168 ? -11.726 5.400 -8.472 1.00 72.19 168 ILE A CA 1
ATOM 1340 C C . ILE A 1 168 ? -10.409 6.185 -8.579 1.00 72.19 168 ILE A C 1
ATOM 1342 O O . ILE A 1 168 ? -9.925 6.754 -7.601 1.00 72.19 168 ILE A O 1
ATOM 1346 N N . THR A 1 169 ? -9.846 6.297 -9.785 1.00 69.00 169 THR A N 1
ATOM 1347 C CA . THR A 1 169 ? -8.573 6.994 -10.019 1.00 69.00 169 THR A CA 1
ATOM 1348 C C . THR A 1 169 ? -8.641 8.462 -9.597 1.00 69.00 169 THR A C 1
ATOM 1350 O O . THR A 1 169 ? -7.705 8.959 -8.976 1.00 69.00 169 THR A O 1
ATOM 1353 N N . LEU A 1 170 ? -9.753 9.155 -9.875 1.00 63.88 170 LEU A N 1
ATOM 1354 C CA . LEU A 1 170 ? -9.927 10.553 -9.468 1.00 63.88 170 LEU A CA 1
ATOM 1355 C C . LEU A 1 170 ? -9.883 10.695 -7.940 1.00 63.88 170 LEU A C 1
ATOM 1357 O O . LEU A 1 170 ? -9.196 11.570 -7.425 1.00 63.88 170 LEU A O 1
ATOM 1361 N N . ASN A 1 171 ? -10.542 9.784 -7.219 1.00 64.44 171 ASN A N 1
ATOM 1362 C CA . ASN A 1 171 ? -10.527 9.771 -5.759 1.00 64.44 171 ASN A CA 1
ATOM 1363 C C . ASN A 1 171 ? -9.107 9.533 -5.235 1.00 64.44 171 ASN A C 1
ATOM 1365 O O . ASN A 1 171 ? -8.673 10.241 -4.336 1.00 64.44 171 ASN A O 1
ATOM 1369 N N . MET A 1 172 ? -8.343 8.609 -5.828 1.00 66.44 172 MET A N 1
ATOM 1370 C CA . MET A 1 172 ? -6.944 8.361 -5.444 1.00 66.44 172 MET A CA 1
ATOM 1371 C C . MET A 1 172 ? -6.044 9.576 -5.669 1.00 66.44 172 MET A C 1
ATOM 1373 O O . MET A 1 172 ? -5.214 9.886 -4.816 1.00 66.44 172 MET A O 1
ATOM 1377 N N . VAL A 1 173 ? -6.210 10.276 -6.796 1.00 62.69 173 VAL A N 1
ATOM 1378 C CA . VAL A 1 173 ? -5.462 11.505 -7.093 1.00 62.69 173 VAL A CA 1
ATOM 1379 C C . VAL A 1 173 ? -5.815 12.600 -6.092 1.00 62.69 173 VAL A C 1
ATOM 1381 O O . VAL A 1 173 ? -4.906 13.255 -5.593 1.00 62.69 173 VAL A O 1
ATOM 1384 N N . THR A 1 174 ? -7.092 12.766 -5.744 1.00 62.59 174 THR A N 1
ATOM 1385 C CA . THR A 1 174 ? -7.528 13.713 -4.708 1.00 62.59 174 THR A CA 1
ATOM 1386 C C . THR A 1 174 ? -6.955 13.344 -3.336 1.00 62.59 174 THR A C 1
ATOM 1388 O O . THR A 1 174 ? -6.359 14.199 -2.687 1.00 62.59 174 THR A O 1
ATOM 1391 N N . TYR A 1 175 ? -7.004 12.067 -2.938 1.00 63.03 175 TYR A N 1
ATOM 1392 C CA . TYR A 1 175 ? -6.430 11.593 -1.672 1.00 63.03 175 TYR A CA 1
ATOM 1393 C C . TYR A 1 175 ? -4.922 11.845 -1.591 1.00 63.03 175 TYR A C 1
ATOM 1395 O O . TYR A 1 175 ? -4.440 12.448 -0.636 1.00 63.03 175 TYR A O 1
ATOM 1403 N N . LEU A 1 176 ? -4.154 11.457 -2.612 1.00 62.25 176 LEU A N 1
ATOM 1404 C CA . LEU A 1 176 ? -2.723 11.773 -2.668 1.00 62.25 176 LEU A CA 1
ATOM 1405 C C . LEU A 1 176 ? -2.472 13.280 -2.737 1.00 62.25 176 LEU A C 1
ATOM 1407 O O . LEU A 1 176 ? -1.437 13.763 -2.269 1.00 62.25 176 LEU A O 1
ATOM 1411 N N . ALA A 1 177 ? -3.403 14.034 -3.327 1.00 58.78 177 ALA A N 1
ATOM 1412 C CA . ALA A 1 177 ? -3.270 15.468 -3.437 1.00 58.78 177 ALA A CA 1
ATOM 1413 C C . ALA A 1 177 ? -3.403 16.193 -2.098 1.00 58.78 177 ALA A C 1
ATOM 1415 O O . ALA A 1 177 ? -2.730 17.213 -1.915 1.00 58.78 177 ALA A O 1
ATOM 1416 N N . GLU A 1 178 ? -4.220 15.656 -1.201 1.00 55.88 178 GLU A N 1
ATOM 1417 C CA . GLU A 1 178 ? -4.460 16.161 0.150 1.00 55.88 178 GLU A CA 1
ATOM 1418 C C . GLU A 1 178 ? -3.370 15.733 1.145 1.00 55.88 178 GLU A C 1
ATOM 1420 O O . GLU A 1 178 ? -3.090 16.461 2.095 1.00 55.88 178 GLU A O 1
ATOM 1425 N N . VAL A 1 179 ? -2.708 14.593 0.918 1.00 54.28 179 VAL A N 1
ATOM 1426 C CA . VAL A 1 179 ? -1.826 13.966 1.919 1.00 54.28 179 VAL A CA 1
ATOM 1427 C C . VAL A 1 179 ? -0.452 14.629 2.085 1.00 54.28 179 VAL A C 1
ATOM 1429 O O . VAL A 1 179 ? 0.096 14.503 3.174 1.00 54.28 179 VAL A O 1
ATOM 1432 N N . SER A 1 180 ? 0.103 15.352 1.095 1.00 50.78 180 SER A N 1
ATOM 1433 C CA . SER A 1 180 ? 1.215 16.334 1.250 1.00 50.78 180 SER A CA 1
ATOM 1434 C C . SER A 1 180 ? 1.929 16.623 -0.084 1.00 50.78 180 SER A C 1
ATOM 1436 O O . SER A 1 180 ? 2.039 15.770 -0.967 1.00 50.78 180 SER A O 1
ATOM 1438 N N . SER A 1 181 ? 2.503 17.825 -0.207 1.00 48.00 181 SER A N 1
ATOM 1439 C CA . SER A 1 181 ? 3.464 18.215 -1.247 1.00 48.00 181 SER A CA 1
ATOM 1440 C C . SER A 1 181 ? 4.717 17.330 -1.305 1.00 48.00 181 SER A C 1
ATOM 1442 O O . SER A 1 181 ? 5.389 17.356 -2.328 1.00 48.00 181 SER A O 1
ATOM 1444 N N . ALA A 1 182 ? 5.030 16.532 -0.277 1.00 46.03 182 ALA A N 1
ATOM 1445 C CA . ALA A 1 182 ? 6.206 15.658 -0.227 1.00 46.03 182 ALA A CA 1
ATOM 1446 C C . ALA A 1 182 ? 6.101 14.454 -1.180 1.00 46.03 182 ALA A C 1
ATOM 1448 O O . ALA A 1 182 ? 6.994 14.265 -1.999 1.00 46.03 182 ALA A O 1
ATOM 1449 N N . VAL A 1 183 ? 4.982 13.712 -1.174 1.00 49.22 183 VAL A N 1
ATOM 1450 C CA . VAL A 1 183 ? 4.751 12.600 -2.124 1.00 49.22 183 VAL A CA 1
ATOM 1451 C C . VAL A 1 183 ? 4.665 13.133 -3.554 1.00 49.22 183 VAL A C 1
ATOM 1453 O O . VAL A 1 183 ? 5.248 12.560 -4.472 1.00 49.22 183 VAL A O 1
ATOM 1456 N N . LYS A 1 184 ? 4.018 14.294 -3.739 1.00 52.56 184 LYS A N 1
ATOM 1457 C CA . LYS A 1 184 ? 4.011 15.006 -5.024 1.00 52.56 184 LYS A CA 1
ATOM 1458 C C . LYS A 1 184 ? 5.404 15.436 -5.452 1.00 52.56 184 LYS A C 1
ATOM 1460 O O . LYS A 1 184 ? 5.715 15.286 -6.619 1.00 52.56 184 LYS A O 1
ATOM 1465 N N . SER A 1 185 ? 6.228 15.957 -4.543 1.00 48.91 185 SER A N 1
ATOM 1466 C CA . SER A 1 185 ? 7.595 16.383 -4.851 1.00 48.91 185 SER A CA 1
ATOM 1467 C C . SER A 1 185 ? 8.455 15.181 -5.203 1.00 48.91 185 SER A C 1
ATOM 1469 O O . SER A 1 185 ? 9.183 15.239 -6.176 1.00 48.91 185 SER A O 1
ATOM 1471 N N . GLN A 1 186 ? 8.334 14.067 -4.487 1.00 47.22 186 GLN A N 1
ATOM 1472 C CA . GLN A 1 186 ? 9.114 12.858 -4.745 1.00 47.22 186 GLN A CA 1
ATOM 1473 C C . GLN A 1 186 ? 8.715 12.190 -6.068 1.00 47.22 186 GLN A C 1
ATOM 1475 O O . GLN A 1 186 ? 9.589 11.772 -6.824 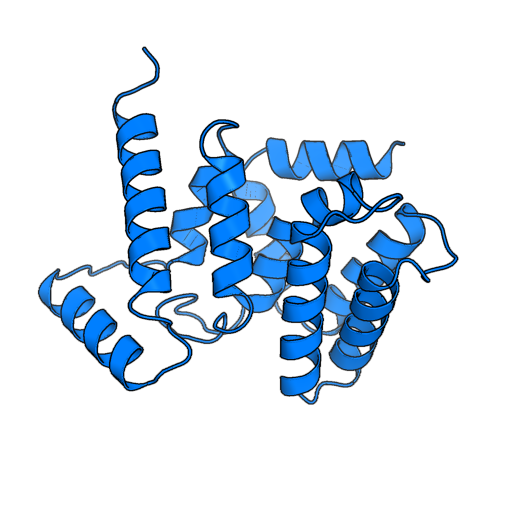1.00 47.22 186 GLN A O 1
ATOM 1480 N N . LEU A 1 187 ? 7.420 12.184 -6.407 1.00 52.59 187 LEU A N 1
ATOM 1481 C CA . LEU A 1 187 ? 6.949 11.806 -7.743 1.00 52.59 187 LEU A CA 1
ATOM 1482 C C . LEU A 1 187 ? 7.420 12.815 -8.804 1.00 52.59 187 LEU A C 1
ATOM 1484 O O . LEU A 1 187 ? 7.980 12.408 -9.810 1.00 52.59 187 LEU A O 1
ATOM 1488 N N . TYR A 1 188 ? 7.280 14.122 -8.571 1.00 47.62 188 TYR A N 1
ATOM 1489 C CA . TYR A 1 188 ? 7.689 15.184 -9.500 1.00 47.62 188 TYR A CA 1
ATOM 1490 C C . TYR A 1 188 ? 9.200 15.170 -9.791 1.00 47.62 188 TYR A C 1
ATOM 1492 O O . TYR A 1 188 ? 9.590 15.235 -10.953 1.00 47.62 188 TYR A O 1
ATOM 1500 N N . TYR A 1 189 ? 10.050 14.998 -8.774 1.00 42.81 189 TYR A N 1
ATOM 1501 C CA . TYR A 1 189 ? 11.499 14.826 -8.930 1.00 42.81 189 TYR A CA 1
ATOM 1502 C C . TYR A 1 189 ? 11.847 13.518 -9.651 1.00 42.81 189 TYR A C 1
ATOM 1504 O O . TYR A 1 189 ? 12.781 13.504 -10.444 1.00 42.81 189 TYR A O 1
ATOM 1512 N N . SER A 1 190 ? 11.065 12.452 -9.454 1.00 42.06 190 SER A N 1
ATOM 1513 C CA . SER A 1 190 ? 11.229 11.190 -10.193 1.00 42.06 190 SER A CA 1
ATOM 1514 C C . SER A 1 190 ? 10.824 11.272 -11.671 1.00 42.06 190 SER A C 1
ATOM 1516 O O . SER A 1 190 ? 11.198 10.399 -12.444 1.00 42.06 190 SER A O 1
ATOM 1518 N N . PHE A 1 191 ? 10.049 12.288 -12.071 1.00 42.00 191 PHE A N 1
ATOM 1519 C CA . PHE A 1 191 ? 9.642 12.522 -13.464 1.00 42.00 191 PHE A CA 1
ATOM 1520 C C . PHE A 1 191 ? 10.498 13.584 -14.184 1.00 42.00 191 PHE A C 1
ATOM 1522 O O . PHE A 1 191 ? 10.290 13.807 -15.376 1.00 42.00 191 PHE A O 1
ATOM 1529 N N . GLN A 1 192 ? 11.428 14.255 -13.490 1.00 36.69 192 GLN A N 1
ATOM 1530 C CA . GLN A 1 192 ? 12.327 15.271 -14.068 1.00 36.69 192 GLN A CA 1
ATOM 1531 C C . GLN A 1 192 ? 13.811 14.862 -14.119 1.00 36.69 192 GLN A C 1
ATOM 1533 O O . GLN A 1 192 ? 14.614 15.629 -14.653 1.00 36.69 192 GLN A O 1
ATOM 1538 N N . GLY A 1 193 ? 14.177 13.696 -13.582 1.00 34.56 193 GLY A N 1
ATOM 1539 C CA . GLY A 1 193 ? 15.510 13.090 -13.716 1.00 34.56 193 GLY A CA 1
ATOM 1540 C C . GLY A 1 193 ? 15.487 11.911 -14.671 1.00 34.56 193 GLY A C 1
ATOM 1541 O O . GLY A 1 193 ? 16.514 11.716 -15.355 1.00 34.56 193 GLY A O 1
#

Mean predicted aligned error: 6.49 Å

Radius of gyration: 16.7 Å; Cα contacts (8 Å, |Δi|>4): 187; chains: 1; bounding box: 37×36×43 Å

InterPro domains:
  IPR025481 Cell morphogenesis protein C-terminal [PF14225] (1-180)
  IPR039867 Protein furry/Tao3/Mor2 [PTHR12295] (1-179)

Foldseek 3Di:
DCDPVVVVVLVVLVVVVVLCVVQPPVDPVSLVVVVVVCVVVVVVDQQAPLLSLLLLLVDPSRLVSSLVVLLSCLLVQQRCNHHVVSQCSNVLSCLSNVLVLLVCQQPDDPSLLSSLCSQLVSLVVVPDPLSPQSSVLSVCSNVVNDDDDSLVSVVSNVVSSCVVRVVCVVVSCVSVVPSDVSSVVSVVVSNVD

Organism: Rousettus aegyptiacus (NCBI:txid9407)